Protein AF-A0A9P5VUT7-F1 (afdb_monomer)

Foldseek 3Di:
DCCLDPVNVCVCLDPPRCPLVVLLVVCLVCQPVDDPVSLLVNLVSLLSLLSDPSSLLSCCAPSNVVSLLSSLLSQCPDPDPSSVQSSLSNLLSNLQVQLVLLVVVVVDPDQPPPHRSCVPVDPVSLLSSLVSLLVSLLPDLALSSNLSSLSSLCSSQRNDPLLSSLQSSVVVVSLVSLVVCVVVVSHPDPVSNVSSVVSSVSSVVSVVVNVVVVD

Secondary structure (DSSP, 8-state):
-GGGSHHHHHHHHSTT--HHHHHHHHHHHHGGGS-HHHHHHHHHHHHHHHTSHHHHHHHTSTTTHHHHHHHHHHHHT-SSHHHHHHHHHHHHHHHHHHHHHHHHHHH-SS--SS--TTTT--HHHHHHHHHHHHHHHHH---HHHHHHHHHHHHHHHTT-SS-HHHHHHHHTTHHHHHHHHHHTTS---HHHHHHHHHHHHHHHHHHHHHHHHT-

pLDDT: mean 88.07, std 13.14, range [38.5, 98.62]

Nearest PDB structures (foldseek):
  7uzf-assembly1_P  TM=7.835E-01  e=2.329E-01  Rattus norvegicus
  7owg-assembly1_Y-2  TM=4.344E-01  e=2.134E-01  Homo sapiens
  9brd-assembly1_T  TM=3.679E-01  e=3.776E-01  Rattus norvegicus
  7sqc-assembly1_J0  TM=4.155E-01  e=5.858E-01  Chlamydomonas reinhardtii
  4yjl-assembly2_B  TM=3.744E-01  e=4.703E-01  Homo sapiens

Mean predicted aligned error: 5.88 Å

Sequence (215 aa):
MLILHNRVAEVYAKDGNKTLVNIFDAVVEKGNDGSKPTALMALRIACNAFSSPLLGTYLLSSVARDSTKQLLVNTLLSPVDQQRQTAASLAFDIGAKIAEERSKDKDTATPSLAGNPLHDLEEDWNMECLSAIAAAIDKEDSEEILYRLIASVANFIYKEESYAGAVLVNILGLPDTLNTKIQNKVIKGAKVVGLCRDVQEMIRTAVVEQARSQA

Structure (mmCIF, N/CA/C/O backbone):
data_AF-A0A9P5VUT7-F1
#
_entry.id   AF-A0A9P5VUT7-F1
#
loop_
_atom_site.group_PDB
_atom_site.id
_atom_site.type_symbol
_atom_site.label_atom_id
_atom_site.label_alt_id
_atom_site.label_comp_id
_atom_site.label_asym_id
_atom_site.label_entity_id
_atom_site.label_seq_id
_atom_site.pdbx_PDB_ins_code
_atom_site.Cartn_x
_atom_site.Cartn_y
_atom_site.Cartn_z
_atom_site.occupancy
_atom_site.B_iso_or_equiv
_atom_site.auth_seq_id
_atom_site.auth_comp_id
_atom_site.auth_asym_id
_atom_site.auth_atom_id
_atom_site.pdbx_PDB_model_num
ATOM 1 N N . MET A 1 1 ? 5.010 -18.945 -11.002 1.00 59.19 1 MET A N 1
ATOM 2 C CA . MET A 1 1 ? 5.197 -17.799 -11.923 1.00 59.19 1 MET A CA 1
ATOM 3 C C . MET A 1 1 ? 6.694 -17.660 -12.194 1.00 59.19 1 MET A C 1
ATOM 5 O O . MET A 1 1 ? 7.450 -17.744 -11.237 1.00 59.19 1 MET A O 1
ATOM 9 N N . LEU A 1 2 ? 7.137 -17.517 -13.451 1.00 69.94 2 LEU A N 1
ATOM 10 C CA . LEU A 1 2 ? 8.569 -17.575 -13.818 1.00 69.94 2 LEU A CA 1
ATOM 11 C C . LEU A 1 2 ? 9.421 -16.437 -13.224 1.00 69.94 2 LEU A C 1
ATOM 13 O O . LEU A 1 2 ? 10.618 -16.621 -13.038 1.00 69.94 2 LEU A O 1
ATOM 17 N N . ILE A 1 3 ? 8.805 -15.299 -12.883 1.00 67.31 3 ILE A N 1
ATOM 18 C CA . ILE A 1 3 ? 9.498 -14.123 -12.331 1.00 67.31 3 ILE A CA 1
ATOM 19 C C . ILE A 1 3 ? 10.105 -14.355 -10.937 1.00 67.31 3 ILE A C 1
ATOM 21 O O . ILE A 1 3 ? 10.992 -13.622 -10.522 1.00 67.31 3 ILE A O 1
ATOM 25 N N . LEU A 1 4 ? 9.676 -15.413 -10.245 1.00 74.56 4 LEU A N 1
ATOM 26 C CA . LEU A 1 4 ? 10.210 -15.804 -8.937 1.00 74.56 4 LEU A CA 1
ATOM 27 C C . LEU A 1 4 ? 11.587 -16.481 -9.035 1.00 74.56 4 LEU A C 1
ATOM 29 O O . LEU A 1 4 ? 12.246 -16.694 -8.024 1.00 74.56 4 LEU A O 1
ATOM 33 N N . HIS A 1 5 ? 12.026 -16.860 -10.239 1.00 81.12 5 HIS A N 1
ATOM 34 C CA . HIS A 1 5 ? 13.324 -17.491 -10.437 1.00 81.12 5 HIS A CA 1
ATOM 35 C C . HIS A 1 5 ? 14.416 -16.422 -10.596 1.00 81.12 5 HIS A C 1
ATOM 37 O O . HIS A 1 5 ? 14.328 -15.595 -11.500 1.00 81.12 5 HIS A O 1
ATOM 43 N N . ASN A 1 6 ? 15.489 -16.484 -9.799 1.00 74.75 6 ASN A N 1
ATOM 44 C CA . ASN A 1 6 ? 16.548 -15.455 -9.761 1.00 74.75 6 ASN A CA 1
ATOM 45 C C . ASN A 1 6 ? 17.101 -15.073 -11.147 1.00 74.75 6 ASN A C 1
ATOM 47 O O . ASN A 1 6 ? 17.177 -13.897 -11.479 1.00 74.75 6 ASN A O 1
ATOM 51 N N . ARG A 1 7 ? 17.375 -16.061 -12.010 1.00 75.62 7 ARG A N 1
ATOM 52 C CA . ARG A 1 7 ? 17.832 -15.810 -13.395 1.00 75.62 7 ARG A CA 1
ATOM 53 C C . ARG A 1 7 ? 16.857 -14.977 -14.234 1.00 75.62 7 ARG A C 1
ATOM 55 O O . ARG A 1 7 ? 17.273 -14.250 -15.123 1.00 75.62 7 ARG A O 1
ATOM 62 N N . VAL A 1 8 ? 15.556 -15.127 -13.998 1.00 78.06 8 VAL A N 1
ATOM 63 C CA . VAL A 1 8 ? 14.518 -14.370 -14.706 1.00 78.06 8 VAL A CA 1
ATOM 64 C C . VAL A 1 8 ? 14.424 -12.963 -14.120 1.00 78.06 8 VAL A C 1
ATOM 66 O O . VAL A 1 8 ? 14.324 -11.999 -14.873 1.00 78.06 8 VAL A O 1
ATOM 69 N N . ALA A 1 9 ? 14.528 -12.838 -12.796 1.00 77.19 9 ALA A N 1
ATOM 70 C CA . ALA A 1 9 ? 14.585 -11.553 -12.111 1.00 77.19 9 ALA A CA 1
ATOM 71 C C . ALA A 1 9 ? 15.754 -10.680 -12.597 1.00 77.19 9 ALA A C 1
ATOM 73 O O . ALA A 1 9 ? 15.545 -9.513 -12.914 1.00 77.19 9 ALA A O 1
ATOM 74 N N . GLU A 1 10 ? 16.945 -11.257 -12.765 1.00 79.31 10 GLU A N 1
ATOM 75 C CA . GLU A 1 10 ? 18.116 -10.564 -13.322 1.00 79.31 10 GLU A CA 1
ATOM 76 C C . GLU A 1 10 ? 17.866 -10.011 -14.730 1.00 79.31 10 GLU A C 1
ATOM 78 O O . GLU A 1 10 ? 18.279 -8.897 -15.037 1.00 79.31 10 GLU A O 1
ATOM 83 N N . VAL A 1 11 ? 17.156 -10.751 -15.590 1.00 81.25 11 VAL A N 1
ATOM 84 C CA . VAL A 1 11 ? 16.835 -10.288 -16.950 1.00 81.25 11 VAL A CA 1
ATOM 85 C C . VAL A 1 11 ? 15.925 -9.063 -16.915 1.00 81.25 11 VAL A C 1
ATOM 87 O O . VAL A 1 11 ? 16.139 -8.134 -17.693 1.00 81.25 11 VAL A O 1
ATOM 90 N N . TYR A 1 12 ? 14.922 -9.049 -16.033 1.00 80.25 12 TYR A N 1
ATOM 91 C CA . TYR A 1 12 ? 13.973 -7.937 -15.920 1.00 80.25 12 TYR A CA 1
ATOM 92 C C . TYR A 1 12 ? 14.544 -6.723 -15.184 1.00 80.25 12 TYR A C 1
ATOM 94 O O . TYR A 1 12 ? 14.172 -5.606 -15.523 1.00 80.25 12 TYR A O 1
ATOM 102 N N . ALA A 1 13 ? 15.457 -6.933 -14.235 1.00 78.69 13 ALA A N 1
ATOM 103 C CA . ALA A 1 13 ? 16.139 -5.864 -13.509 1.00 78.69 13 ALA A CA 1
ATOM 104 C C . ALA A 1 13 ? 17.364 -5.300 -14.251 1.00 78.69 13 ALA A C 1
ATOM 106 O O . ALA A 1 13 ? 17.973 -4.343 -13.782 1.00 78.69 13 ALA A O 1
ATOM 107 N N . LYS A 1 14 ? 17.763 -5.900 -15.380 1.00 82.12 14 LYS A N 1
ATOM 108 C CA . LYS A 1 14 ? 18.927 -5.460 -16.153 1.00 82.12 14 LYS A CA 1
ATOM 109 C C . LYS A 1 14 ? 18.728 -4.042 -16.692 1.00 82.12 14 LYS A C 1
ATOM 111 O O . LYS A 1 14 ? 17.688 -3.747 -17.283 1.00 82.12 14 LYS A O 1
ATOM 116 N N . ASP A 1 15 ? 19.767 -3.216 -16.575 1.00 63.91 15 ASP A N 1
ATOM 117 C CA . ASP A 1 15 ? 19.785 -1.844 -17.087 1.00 63.91 15 ASP A CA 1
ATOM 118 C C . ASP A 1 15 ? 19.268 -1.749 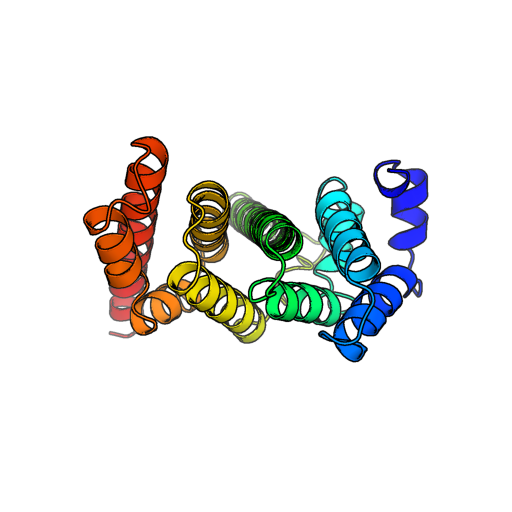-18.529 1.00 63.91 15 ASP A C 1
ATOM 120 O O . ASP A 1 15 ? 19.688 -2.487 -19.427 1.00 63.91 15 ASP A O 1
ATOM 124 N N . GLY A 1 16 ? 18.323 -0.830 -18.741 1.00 67.56 16 GLY A N 1
ATOM 125 C CA . GLY A 1 16 ? 17.670 -0.598 -20.030 1.00 67.56 16 GLY A CA 1
ATOM 126 C C . GLY A 1 16 ? 16.489 -1.524 -20.342 1.00 67.56 16 GLY A C 1
ATOM 127 O O . GLY A 1 16 ? 15.759 -1.258 -21.299 1.00 67.56 16 GLY A O 1
ATOM 128 N N . ASN A 1 17 ? 16.234 -2.568 -19.545 1.00 79.00 17 ASN A N 1
ATOM 129 C CA . ASN A 1 17 ? 15.021 -3.364 -19.693 1.00 79.00 17 ASN A CA 1
ATOM 130 C C . ASN A 1 17 ? 13.816 -2.600 -19.122 1.00 79.00 17 ASN A C 1
ATOM 132 O O . ASN A 1 17 ? 13.693 -2.412 -17.916 1.00 79.00 17 ASN A O 1
ATOM 136 N N . LYS A 1 18 ? 12.915 -2.168 -20.009 1.00 86.31 18 LYS A N 1
ATOM 137 C CA . LYS A 1 18 ? 11.667 -1.465 -19.664 1.00 86.31 18 LYS A CA 1
ATOM 138 C C . LYS A 1 18 ? 10.431 -2.354 -19.786 1.00 86.31 18 LYS A C 1
ATOM 140 O O . LYS A 1 18 ? 9.319 -1.854 -19.852 1.00 86.31 18 LYS A O 1
ATOM 145 N N . THR A 1 19 ? 10.590 -3.676 -19.844 1.00 88.81 19 THR A N 1
ATOM 146 C CA . THR A 1 19 ? 9.456 -4.580 -20.101 1.00 88.81 19 THR A CA 1
ATOM 147 C C . THR A 1 19 ? 8.386 -4.472 -19.016 1.00 88.81 19 THR A C 1
ATOM 149 O O . THR A 1 19 ? 7.210 -4.379 -19.345 1.00 88.81 19 THR A O 1
ATOM 152 N N . LEU A 1 20 ? 8.778 -4.447 -17.736 1.00 88.88 20 LEU A N 1
ATOM 153 C CA . LEU A 1 20 ? 7.825 -4.303 -16.629 1.00 88.88 20 LEU A CA 1
ATOM 154 C C . LEU A 1 20 ? 7.145 -2.930 -16.647 1.00 88.88 20 LEU A C 1
ATOM 156 O O . LEU A 1 20 ? 5.923 -2.867 -16.569 1.00 88.88 20 LEU A O 1
ATOM 160 N N . VAL A 1 21 ? 7.928 -1.868 -16.852 1.00 91.00 21 VAL A N 1
ATOM 161 C CA . VAL A 1 21 ? 7.448 -0.486 -17.018 1.00 91.00 21 VAL A CA 1
ATOM 162 C C . VAL A 1 21 ? 6.398 -0.406 -18.127 1.00 91.00 21 VAL A C 1
ATOM 164 O O . VAL A 1 21 ? 5.255 -0.055 -17.865 1.00 91.00 21 VAL A O 1
ATOM 167 N N . ASN A 1 22 ? 6.724 -0.886 -19.329 1.00 92.06 22 ASN A N 1
ATOM 168 C CA . ASN A 1 22 ? 5.818 -0.874 -20.477 1.00 92.06 22 ASN A CA 1
ATOM 169 C C . ASN A 1 22 ? 4.533 -1.683 -20.228 1.00 92.06 22 ASN A C 1
ATOM 171 O O . ASN A 1 22 ? 3.472 -1.325 -20.734 1.00 92.06 22 ASN A O 1
ATOM 175 N N . ILE A 1 23 ? 4.608 -2.793 -19.482 1.00 90.69 23 ILE A N 1
ATOM 176 C CA . ILE A 1 23 ? 3.421 -3.582 -19.120 1.00 90.69 23 ILE A CA 1
ATOM 177 C C . ILE A 1 23 ? 2.523 -2.787 -18.168 1.00 90.69 23 ILE A C 1
ATOM 179 O O . ILE A 1 23 ? 1.303 -2.811 -18.330 1.00 90.69 23 ILE A O 1
ATOM 183 N N . PHE A 1 24 ? 3.107 -2.116 -17.176 1.00 92.94 24 PHE A N 1
ATOM 184 C CA . PHE A 1 24 ? 2.361 -1.327 -16.199 1.00 92.94 24 PHE A CA 1
ATOM 185 C C . PHE A 1 24 ? 1.735 -0.101 -16.861 1.00 92.94 24 PHE A C 1
ATOM 187 O O . PHE A 1 24 ? 0.529 0.102 -16.723 1.00 92.94 24 PHE A O 1
ATOM 194 N N . ASP A 1 25 ? 2.502 0.624 -17.673 1.00 92.19 25 ASP A N 1
ATOM 195 C CA . ASP A 1 25 ? 2.027 1.785 -18.428 1.00 92.19 25 ASP A CA 1
ATOM 196 C C . ASP A 1 25 ? 0.894 1.399 -19.382 1.00 92.19 25 ASP A C 1
ATOM 198 O O . ASP A 1 25 ? -0.150 2.040 -19.389 1.00 92.19 25 ASP A O 1
ATOM 202 N N . ALA A 1 26 ? 1.010 0.277 -20.100 1.00 89.44 26 ALA A N 1
ATOM 203 C CA . ALA A 1 26 ? -0.053 -0.190 -20.991 1.00 89.44 26 ALA A CA 1
ATOM 204 C C . ALA A 1 26 ? -1.360 -0.550 -20.257 1.00 89.44 26 ALA A C 1
ATOM 206 O O . ALA A 1 26 ? -2.436 -0.517 -20.859 1.00 89.44 26 ALA A O 1
ATOM 207 N N . VAL A 1 27 ? -1.290 -0.940 -18.979 1.00 88.75 27 VAL A N 1
ATOM 208 C CA . VAL A 1 27 ? -2.483 -1.144 -18.140 1.00 88.75 27 VAL A CA 1
ATOM 209 C C . VAL A 1 27 ? -3.060 0.196 -17.702 1.00 88.75 27 VAL A C 1
ATOM 211 O O . VAL A 1 27 ? -4.274 0.374 -17.772 1.00 88.75 27 VAL A O 1
ATOM 214 N N . VAL A 1 28 ? -2.204 1.130 -17.292 1.00 88.00 28 VAL A N 1
ATOM 215 C CA . VAL A 1 28 ? -2.588 2.482 -16.870 1.00 88.00 28 VAL A CA 1
ATOM 216 C C . VAL A 1 28 ? -3.258 3.248 -18.014 1.00 88.00 28 VAL A C 1
ATOM 218 O O . VAL A 1 28 ? -4.362 3.752 -17.837 1.00 88.00 28 VAL A O 1
ATOM 221 N N . GLU A 1 29 ? -2.656 3.261 -19.204 1.00 87.88 29 GLU A N 1
ATOM 222 C CA . GLU A 1 29 ? -3.169 3.948 -20.399 1.00 87.88 29 GLU A CA 1
ATOM 223 C C . GLU A 1 29 ? -4.533 3.421 -20.846 1.00 87.88 29 GLU A C 1
ATOM 225 O O . GLU A 1 29 ? -5.383 4.181 -21.307 1.00 87.88 29 GLU A O 1
ATOM 230 N N . LYS A 1 30 ? -4.759 2.111 -20.712 1.00 83.06 30 LYS A N 1
ATOM 231 C CA . LYS A 1 30 ? -6.041 1.493 -21.070 1.00 83.06 30 LYS A CA 1
ATOM 232 C C . LYS A 1 30 ? -7.110 1.677 -19.996 1.00 83.06 30 LYS A C 1
ATOM 234 O O . LYS A 1 30 ? -8.283 1.450 -20.288 1.00 83.06 30 LYS A O 1
ATOM 239 N N . GLY A 1 31 ? -6.729 2.048 -18.773 1.00 72.75 31 GLY A N 1
ATOM 240 C CA . GLY A 1 31 ? -7.638 2.277 -17.654 1.00 72.75 31 GLY A CA 1
ATOM 241 C C . GLY A 1 31 ? -8.696 1.176 -17.501 1.00 72.75 31 GLY A C 1
ATOM 242 O O . GLY A 1 31 ? -8.396 -0.021 -17.534 1.00 72.75 31 GLY A O 1
ATOM 243 N N . ASN A 1 32 ? -9.957 1.594 -17.375 1.00 63.53 32 ASN A N 1
ATOM 244 C CA . ASN A 1 32 ? -11.110 0.693 -17.257 1.00 63.53 32 ASN A CA 1
ATOM 245 C C . ASN A 1 32 ? -11.558 0.060 -18.587 1.00 63.53 32 ASN A C 1
ATOM 247 O O . ASN A 1 32 ? -12.328 -0.902 -18.558 1.00 63.53 32 ASN A O 1
ATOM 251 N N . ASP A 1 33 ? -11.071 0.561 -19.726 1.00 63.56 33 ASP A N 1
ATOM 252 C CA . ASP A 1 33 ? -11.360 0.020 -21.063 1.00 63.56 33 ASP A CA 1
ATOM 253 C C . ASP A 1 33 ? -10.435 -1.161 -21.415 1.00 63.56 33 ASP A C 1
ATOM 255 O O . ASP A 1 33 ? -10.668 -1.912 -22.367 1.00 63.56 33 ASP A O 1
ATOM 259 N N . GLY A 1 34 ? -9.374 -1.358 -20.627 1.00 64.75 34 GLY A N 1
ATOM 260 C CA . GLY A 1 34 ? -8.470 -2.494 -20.722 1.00 64.75 34 GLY A CA 1
ATOM 261 C C . GLY A 1 34 ? -9.114 -3.824 -20.323 1.00 64.75 34 GLY A C 1
ATOM 262 O O . GLY A 1 34 ? -10.103 -3.902 -19.593 1.00 64.75 34 GLY A O 1
ATOM 263 N N . SER A 1 35 ? -8.514 -4.932 -20.769 1.00 73.06 35 SER A N 1
ATOM 264 C CA . SER A 1 35 ? -8.991 -6.255 -20.363 1.00 73.06 35 SER A CA 1
ATOM 265 C C . SER A 1 35 ? -8.755 -6.460 -18.857 1.00 73.06 35 SER A C 1
ATOM 267 O O . SER A 1 35 ? -7.615 -6.416 -18.383 1.00 73.06 35 SER A O 1
ATOM 269 N N . LYS A 1 36 ? -9.831 -6.717 -18.095 1.00 81.75 36 LYS A N 1
ATOM 270 C CA . LYS A 1 36 ? -9.769 -7.014 -16.647 1.00 81.75 36 LYS A CA 1
ATOM 271 C C . LYS A 1 36 ? -8.700 -8.067 -16.290 1.00 81.75 36 LYS A C 1
ATOM 273 O O . LYS A 1 36 ? -8.011 -7.870 -15.283 1.00 81.75 36 LYS A O 1
ATOM 278 N N . PRO A 1 37 ? -8.507 -9.145 -17.086 1.00 86.81 37 PRO A N 1
ATOM 279 C CA . PRO A 1 37 ? -7.434 -10.113 -16.856 1.00 86.81 37 PRO A CA 1
ATOM 280 C C . PRO A 1 37 ? -6.019 -9.538 -16.998 1.00 86.81 37 PRO A C 1
ATOM 282 O O . PRO A 1 37 ? -5.133 -9.948 -16.253 1.00 86.81 37 PRO A O 1
ATOM 285 N N . THR A 1 38 ? -5.790 -8.595 -17.919 1.00 86.88 38 THR A N 1
ATOM 286 C CA . THR A 1 38 ? -4.466 -7.981 -18.127 1.00 86.88 38 THR A CA 1
ATOM 287 C C . THR A 1 38 ? -4.040 -7.175 -16.907 1.00 86.88 38 THR A C 1
ATOM 289 O O . THR A 1 38 ? -2.939 -7.389 -16.404 1.00 86.88 38 THR A O 1
ATOM 292 N N . ALA A 1 39 ? -4.922 -6.317 -16.386 1.00 88.25 39 ALA A N 1
ATOM 293 C CA . ALA A 1 39 ? -4.638 -5.525 -15.190 1.00 88.25 39 ALA A CA 1
ATOM 294 C C . ALA A 1 39 ? -4.365 -6.420 -13.970 1.00 88.25 39 ALA A C 1
ATOM 296 O O . ALA A 1 39 ? -3.392 -6.222 -13.247 1.00 88.25 39 ALA A O 1
ATOM 297 N N . LEU A 1 40 ? -5.165 -7.476 -13.791 1.00 91.44 40 LEU A N 1
ATOM 298 C CA . LEU A 1 40 ? -4.955 -8.441 -12.712 1.00 91.44 40 LEU A CA 1
ATOM 299 C C . LEU A 1 40 ? -3.626 -9.202 -12.855 1.00 91.44 40 LEU A C 1
ATOM 301 O O . LEU A 1 40 ? -2.956 -9.469 -11.858 1.00 91.44 40 LEU A O 1
ATOM 305 N N . MET A 1 41 ? -3.226 -9.558 -14.079 1.00 91.94 41 MET A N 1
ATOM 306 C CA . MET A 1 41 ? -1.936 -10.204 -14.326 1.00 91.94 41 MET A CA 1
ATOM 307 C C . MET A 1 41 ? -0.772 -9.253 -14.029 1.00 91.94 41 MET A C 1
ATOM 309 O O . MET A 1 41 ? 0.179 -9.672 -13.376 1.00 91.94 41 MET A O 1
ATOM 313 N N . ALA A 1 42 ? -0.858 -7.989 -14.453 1.00 92.88 42 ALA A N 1
ATOM 314 C CA . ALA A 1 42 ? 0.158 -6.976 -14.166 1.00 92.88 42 ALA A CA 1
ATOM 315 C C . ALA A 1 42 ? 0.331 -6.764 -12.656 1.00 92.88 42 ALA A C 1
ATOM 317 O O . ALA A 1 42 ? 1.455 -6.821 -12.164 1.00 92.88 42 ALA A O 1
ATOM 318 N N . LEU A 1 43 ? -0.772 -6.657 -11.906 1.00 93.69 43 LEU A N 1
ATOM 319 C CA . LEU A 1 43 ? -0.739 -6.577 -10.443 1.00 93.69 43 LEU A CA 1
ATOM 320 C C . LEU A 1 43 ? -0.066 -7.796 -9.809 1.00 93.69 43 LEU A C 1
ATOM 322 O O . LEU A 1 43 ? 0.801 -7.657 -8.954 1.00 93.69 43 LEU A O 1
ATOM 326 N N . ARG A 1 44 ? -0.410 -9.008 -10.261 1.00 93.88 44 ARG A N 1
ATOM 327 C CA . ARG A 1 44 ? 0.229 -10.234 -9.761 1.00 93.88 44 ARG A CA 1
ATOM 328 C C . ARG A 1 44 ? 1.716 -10.288 -10.095 1.00 93.88 44 ARG A C 1
ATOM 330 O O . ARG A 1 44 ? 2.481 -10.830 -9.306 1.00 93.88 44 ARG A O 1
ATOM 337 N N . ILE A 1 45 ? 2.131 -9.787 -11.257 1.00 92.88 45 ILE A N 1
ATOM 338 C CA . ILE A 1 45 ? 3.550 -9.686 -11.619 1.00 92.88 45 ILE A CA 1
ATOM 339 C C . ILE A 1 45 ? 4.251 -8.713 -10.666 1.00 92.88 45 ILE A C 1
ATOM 341 O O . ILE A 1 45 ? 5.306 -9.064 -10.145 1.00 92.88 45 ILE A O 1
ATOM 345 N N . ALA A 1 46 ? 3.642 -7.557 -10.387 1.00 94.00 46 ALA A N 1
ATOM 346 C CA . ALA A 1 46 ? 4.172 -6.563 -9.459 1.00 94.00 46 ALA A CA 1
ATOM 347 C C . ALA A 1 46 ? 4.325 -7.124 -8.033 1.00 94.00 46 ALA A C 1
ATOM 349 O O . ALA A 1 46 ? 5.428 -7.094 -7.504 1.00 94.00 46 ALA A O 1
ATOM 350 N N . CYS A 1 47 ? 3.294 -7.743 -7.443 1.00 94.31 47 CYS A N 1
ATOM 351 C CA . CYS A 1 47 ? 3.415 -8.376 -6.116 1.00 94.31 47 CYS A CA 1
ATOM 352 C C . CYS A 1 47 ? 4.521 -9.442 -6.083 1.00 94.31 47 CYS A C 1
ATOM 354 O O . CYS A 1 47 ? 5.370 -9.471 -5.198 1.00 94.31 47 CYS A O 1
ATOM 356 N N . ASN A 1 48 ? 4.563 -10.316 -7.095 1.00 93.44 48 ASN A N 1
ATOM 357 C CA . ASN A 1 48 ? 5.570 -11.376 -7.146 1.00 93.44 48 ASN A CA 1
ATOM 358 C C . ASN A 1 48 ? 6.996 -10.841 -7.356 1.00 93.44 48 ASN A C 1
ATOM 360 O O . ASN A 1 48 ? 7.952 -11.501 -6.955 1.00 93.44 48 ASN A O 1
ATOM 364 N N . ALA A 1 49 ? 7.162 -9.660 -7.954 1.00 91.31 49 ALA A N 1
ATOM 365 C CA . ALA A 1 49 ? 8.460 -9.008 -8.074 1.00 91.31 49 ALA A CA 1
ATOM 366 C C . ALA A 1 49 ? 9.029 -8.613 -6.700 1.00 91.31 49 ALA A C 1
ATOM 368 O O . ALA A 1 49 ? 10.227 -8.778 -6.484 1.00 91.31 49 ALA A O 1
ATOM 369 N N . PHE A 1 50 ? 8.189 -8.221 -5.736 1.00 91.00 50 PHE A N 1
ATOM 370 C CA . PHE A 1 50 ? 8.622 -7.937 -4.359 1.00 91.00 50 PHE A CA 1
ATOM 371 C C . PHE A 1 50 ? 9.088 -9.177 -3.583 1.00 91.00 50 PHE A C 1
ATOM 373 O O . PHE A 1 50 ? 9.775 -9.047 -2.575 1.00 91.00 50 PHE A O 1
ATOM 380 N N . SER A 1 51 ? 8.811 -10.390 -4.077 1.00 88.25 51 SER A N 1
ATOM 381 C CA . SER A 1 51 ? 9.407 -11.619 -3.525 1.00 88.25 51 SER A CA 1
ATOM 382 C C . SER A 1 51 ? 10.895 -11.778 -3.878 1.00 88.25 51 SER A C 1
ATOM 384 O O . SER A 1 51 ? 11.574 -12.628 -3.304 1.00 88.25 51 SER A O 1
ATOM 386 N N . SER A 1 52 ? 11.415 -10.988 -4.823 1.00 86.94 52 SER A N 1
ATOM 387 C CA . SER A 1 52 ? 12.837 -10.922 -5.161 1.00 86.94 52 SER A CA 1
ATOM 388 C C . SER A 1 52 ? 13.412 -9.588 -4.676 1.00 86.94 52 SER A C 1
ATOM 390 O O . SER A 1 52 ? 12.947 -8.543 -5.132 1.00 86.94 52 SER A O 1
ATOM 392 N N . PRO A 1 53 ? 14.459 -9.579 -3.826 1.00 84.19 53 PRO A N 1
ATOM 393 C CA . PRO A 1 53 ? 15.076 -8.333 -3.370 1.00 84.19 53 PRO A CA 1
ATOM 394 C C . PRO 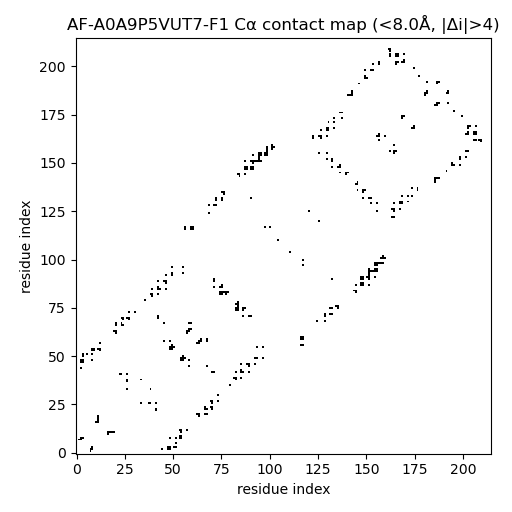A 1 53 ? 15.511 -7.423 -4.525 1.00 84.19 53 PRO A C 1
ATOM 396 O O . PRO A 1 53 ? 15.311 -6.216 -4.466 1.00 84.19 53 PRO A O 1
ATOM 399 N N . LEU A 1 54 ? 16.042 -8.012 -5.604 1.00 85.75 54 LEU A N 1
ATOM 400 C CA . LEU A 1 54 ? 16.496 -7.285 -6.788 1.00 85.75 54 LEU A CA 1
ATOM 401 C C . LEU A 1 54 ? 15.337 -6.585 -7.511 1.00 85.75 54 LEU A C 1
ATOM 403 O O . LEU A 1 54 ? 15.428 -5.400 -7.824 1.00 85.75 54 LEU A O 1
ATOM 407 N N . LEU A 1 55 ? 14.246 -7.309 -7.778 1.00 86.38 55 LEU A N 1
ATOM 408 C CA . LEU A 1 55 ? 13.112 -6.741 -8.505 1.00 86.38 55 LEU A CA 1
ATOM 409 C C . LEU A 1 55 ? 12.281 -5.789 -7.649 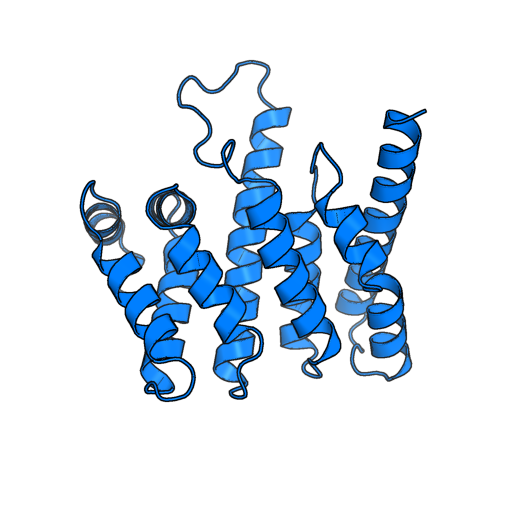1.00 86.38 55 LEU A C 1
ATOM 411 O O . LEU A 1 55 ? 11.818 -4.785 -8.176 1.00 86.38 55 LEU A O 1
ATOM 415 N N . GLY A 1 56 ? 12.116 -6.067 -6.354 1.00 87.75 56 GLY A N 1
ATOM 416 C CA . GLY A 1 56 ? 11.464 -5.141 -5.430 1.00 87.75 56 GLY A CA 1
ATOM 417 C C . GLY A 1 56 ? 12.181 -3.791 -5.398 1.00 87.75 56 GLY A C 1
ATOM 418 O O . GLY A 1 56 ? 11.543 -2.751 -5.536 1.00 87.75 56 GLY A O 1
ATOM 419 N N . THR A 1 57 ? 13.516 -3.800 -5.322 1.00 88.50 57 THR A N 1
ATOM 420 C CA . THR A 1 57 ? 14.320 -2.574 -5.420 1.00 88.50 57 THR A CA 1
ATOM 421 C C . THR A 1 57 ? 14.211 -1.919 -6.798 1.00 88.50 57 THR A C 1
ATOM 423 O O . THR A 1 57 ? 14.052 -0.705 -6.878 1.00 88.50 57 THR A O 1
ATOM 426 N N . TYR A 1 58 ? 14.237 -2.691 -7.890 1.00 88.88 58 TYR A N 1
ATOM 427 C CA . TYR A 1 58 ? 14.052 -2.147 -9.240 1.00 88.88 58 TYR A CA 1
ATOM 428 C C . TYR A 1 58 ? 12.694 -1.450 -9.405 1.00 88.88 58 TYR A C 1
ATOM 430 O O . TYR A 1 58 ? 12.648 -0.344 -9.938 1.00 88.88 58 TYR A O 1
ATOM 438 N N . LEU A 1 59 ? 11.599 -2.046 -8.920 1.00 90.69 59 LEU A N 1
ATOM 439 C CA . LEU A 1 59 ? 10.255 -1.467 -9.033 1.00 90.69 59 LEU A CA 1
ATOM 440 C C . LEU A 1 59 ? 10.101 -0.138 -8.290 1.00 90.69 59 LEU A C 1
ATOM 442 O O . LEU A 1 59 ? 9.258 0.669 -8.670 1.00 90.69 59 LEU A O 1
ATOM 446 N N . LEU A 1 60 ? 10.919 0.094 -7.267 1.00 90.44 60 LEU A N 1
ATOM 447 C CA . LEU A 1 60 ? 10.948 1.342 -6.512 1.00 90.44 60 LEU A CA 1
ATOM 448 C C . LEU A 1 60 ? 12.079 2.292 -6.943 1.00 90.44 60 LEU A C 1
ATOM 450 O O . LEU A 1 60 ? 12.198 3.388 -6.404 1.00 90.44 60 LEU A O 1
ATOM 454 N N . SER A 1 61 ? 12.885 1.908 -7.935 1.00 87.56 61 SER A N 1
ATOM 455 C CA . SER A 1 61 ? 13.900 2.784 -8.521 1.00 87.56 61 SER A CA 1
ATOM 456 C C . SER A 1 61 ? 13.266 3.914 -9.336 1.00 87.56 61 SER A C 1
ATOM 458 O O . SER A 1 61 ? 12.139 3.792 -9.825 1.00 87.56 61 SER A O 1
ATOM 460 N N . SER A 1 62 ? 14.021 4.987 -9.579 1.00 84.62 62 SER A N 1
ATOM 461 C CA . SER A 1 62 ? 13.599 6.118 -10.421 1.00 84.62 62 SER A CA 1
ATOM 462 C C . SER A 1 62 ? 13.120 5.719 -11.825 1.00 84.62 62 SER A C 1
ATOM 464 O O . SER A 1 62 ? 12.358 6.456 -12.442 1.00 84.62 62 SER A O 1
ATOM 466 N N . VAL A 1 63 ? 13.517 4.544 -12.326 1.00 86.25 63 VAL A N 1
ATOM 467 C CA . VAL A 1 63 ? 13.117 4.036 -13.647 1.00 86.25 63 VAL A CA 1
ATOM 468 C C . VAL A 1 63 ? 11.685 3.495 -13.665 1.00 86.25 63 VAL A C 1
ATOM 470 O O . VAL A 1 63 ? 11.020 3.603 -14.692 1.00 86.25 63 VAL A O 1
ATOM 473 N N . ALA A 1 64 ? 11.219 2.882 -12.572 1.00 89.69 64 ALA A N 1
ATOM 474 C CA . ALA A 1 64 ? 9.969 2.112 -12.553 1.00 89.69 64 ALA A CA 1
ATOM 475 C C . ALA A 1 64 ? 8.968 2.541 -11.469 1.00 89.69 64 ALA A C 1
ATOM 477 O O . ALA A 1 64 ? 7.811 2.107 -11.508 1.00 89.69 64 ALA A O 1
ATOM 478 N N . ARG A 1 65 ? 9.378 3.393 -10.520 1.00 90.94 65 ARG A N 1
ATOM 479 C CA . ARG A 1 65 ? 8.543 3.802 -9.381 1.00 90.94 65 ARG A CA 1
ATOM 480 C C . ARG A 1 65 ? 7.258 4.506 -9.795 1.00 90.94 65 ARG A C 1
ATOM 482 O O . ARG A 1 65 ? 6.227 4.282 -9.168 1.00 90.94 65 ARG A O 1
ATOM 489 N N . ASP A 1 66 ? 7.290 5.315 -10.852 1.00 92.31 66 ASP A N 1
ATOM 490 C CA . ASP A 1 66 ? 6.109 6.065 -11.288 1.00 92.31 66 ASP A CA 1
ATOM 491 C C . ASP A 1 66 ? 5.083 5.149 -11.946 1.00 92.31 66 ASP A C 1
ATOM 493 O O . ASP A 1 66 ? 3.918 5.168 -11.560 1.00 92.31 66 ASP A O 1
ATOM 497 N N . SER A 1 67 ? 5.512 4.263 -12.845 1.00 93.62 67 SER A N 1
ATOM 498 C CA . SER A 1 67 ? 4.638 3.245 -13.437 1.00 93.62 67 SER A CA 1
ATOM 499 C C . SER A 1 67 ? 4.061 2.302 -12.380 1.00 93.62 67 SER A C 1
ATOM 501 O O . SER A 1 67 ? 2.884 1.946 -12.432 1.00 93.62 67 SER A O 1
ATOM 503 N N . THR A 1 68 ? 4.863 1.933 -11.376 1.00 94.56 68 THR A N 1
ATOM 504 C CA . THR A 1 68 ? 4.413 1.110 -10.243 1.00 94.56 68 THR A CA 1
ATOM 505 C C . THR A 1 68 ? 3.372 1.847 -9.393 1.00 94.56 68 THR A C 1
ATOM 507 O O . THR A 1 68 ? 2.326 1.273 -9.083 1.00 94.56 68 THR A O 1
ATOM 510 N N . LYS A 1 69 ? 3.605 3.128 -9.070 1.00 95.19 69 LYS A N 1
ATOM 511 C CA . LYS A 1 69 ? 2.644 3.993 -8.366 1.00 95.19 69 LYS A CA 1
ATOM 512 C C . LYS A 1 69 ? 1.345 4.131 -9.149 1.00 95.19 69 LYS A C 1
ATOM 514 O O . LYS A 1 69 ? 0.278 3.907 -8.589 1.00 95.19 69 LYS A O 1
ATOM 519 N N . GLN A 1 70 ? 1.416 4.456 -10.437 1.00 94.75 70 GLN A N 1
ATOM 520 C CA . GLN A 1 70 ? 0.231 4.628 -11.280 1.00 94.75 70 GLN A CA 1
ATOM 521 C C . GLN A 1 70 ? -0.585 3.337 -11.377 1.00 94.75 70 GLN A C 1
ATOM 523 O O . GLN A 1 70 ? -1.811 3.368 -11.259 1.00 94.75 70 GLN A O 1
ATOM 528 N N . LEU A 1 71 ? 0.080 2.185 -11.520 1.00 95.12 71 LEU A N 1
ATOM 529 C CA . LEU A 1 71 ? -0.589 0.888 -11.470 1.00 95.12 71 LEU A CA 1
ATOM 530 C C . LEU A 1 71 ? -1.315 0.690 -10.132 1.00 95.12 71 LEU A C 1
ATOM 532 O O . LEU A 1 71 ? -2.478 0.286 -10.130 1.00 95.12 71 LEU A O 1
ATOM 536 N N . LEU A 1 72 ? -0.658 0.983 -9.007 1.00 96.38 72 LEU A N 1
ATOM 537 C CA . LEU A 1 72 ? -1.251 0.865 -7.676 1.00 96.38 72 LEU A CA 1
ATOM 538 C C . LEU A 1 72 ? -2.468 1.790 -7.510 1.00 96.38 72 LEU A C 1
ATOM 540 O O . LEU A 1 72 ? -3.566 1.316 -7.219 1.00 96.38 72 LEU A O 1
ATOM 544 N N . VAL A 1 73 ? -2.286 3.094 -7.720 1.00 95.00 73 VAL A N 1
ATOM 545 C CA . VAL A 1 73 ? -3.311 4.126 -7.492 1.00 95.00 73 VAL A CA 1
ATOM 546 C C . VAL A 1 73 ? -4.563 3.849 -8.326 1.00 95.00 73 VAL A C 1
ATOM 548 O O . VAL A 1 73 ? -5.674 3.874 -7.796 1.00 95.00 73 VAL A O 1
ATOM 551 N N . ASN A 1 74 ? -4.398 3.490 -9.601 1.00 92.50 74 ASN A N 1
ATOM 552 C CA . ASN A 1 74 ? -5.530 3.227 -10.492 1.00 92.50 74 ASN A CA 1
ATOM 553 C C . ASN A 1 74 ? -6.302 1.952 -10.132 1.00 92.50 74 ASN A C 1
ATOM 555 O O . ASN A 1 74 ? -7.499 1.850 -10.401 1.00 92.50 74 ASN A O 1
ATOM 559 N N . THR A 1 75 ? -5.642 0.964 -9.531 1.00 94.12 75 THR A N 1
ATOM 560 C CA . THR A 1 75 ? -6.258 -0.343 -9.258 1.00 94.12 75 THR A CA 1
ATOM 561 C C . THR A 1 75 ? -6.844 -0.464 -7.855 1.00 94.12 75 THR A C 1
ATOM 563 O O . THR A 1 75 ? -7.760 -1.266 -7.660 1.00 94.12 75 THR A O 1
ATOM 566 N N . LEU A 1 76 ? -6.402 0.366 -6.904 1.00 95.69 76 LEU A N 1
ATOM 567 C CA . LEU A 1 76 ? -6.956 0.439 -5.547 1.00 95.69 76 LEU A CA 1
ATOM 568 C C . LEU A 1 76 ? -8.455 0.778 -5.527 1.00 95.69 76 LEU A C 1
ATOM 570 O O . LEU A 1 76 ? -9.190 0.256 -4.693 1.00 95.69 76 LEU A O 1
ATOM 574 N N . LEU A 1 77 ? -8.921 1.600 -6.471 1.00 91.94 77 LEU A N 1
ATOM 575 C CA . LEU A 1 77 ? -10.328 2.001 -6.602 1.00 91.94 77 LEU A CA 1
ATOM 576 C C . LEU A 1 77 ? -11.071 1.258 -7.723 1.00 91.94 77 LEU A C 1
ATOM 578 O O . LEU A 1 77 ? -12.125 1.705 -8.180 1.00 91.94 77 LEU A O 1
ATOM 582 N N . SER A 1 78 ? -10.534 0.125 -8.180 1.00 91.62 78 SER A N 1
ATOM 583 C CA . SER A 1 78 ? -11.141 -0.651 -9.258 1.00 91.62 78 SER A CA 1
ATOM 584 C C . SER A 1 78 ? -12.548 -1.156 -8.893 1.00 91.62 78 SER A C 1
ATOM 586 O O . SER A 1 78 ? -12.766 -1.657 -7.784 1.00 91.62 78 SER A O 1
ATOM 588 N N . PRO A 1 79 ? -13.506 -1.163 -9.841 1.00 90.25 79 PRO A N 1
ATOM 589 C CA . PRO A 1 79 ? -14.803 -1.808 -9.635 1.00 90.25 79 PRO A CA 1
ATOM 590 C C . PRO A 1 79 ? -14.703 -3.343 -9.527 1.00 90.25 79 PRO A C 1
ATOM 592 O O . PRO A 1 79 ? -15.706 -4.009 -9.293 1.00 90.25 79 PRO A O 1
ATOM 595 N N . VAL A 1 80 ? -13.520 -3.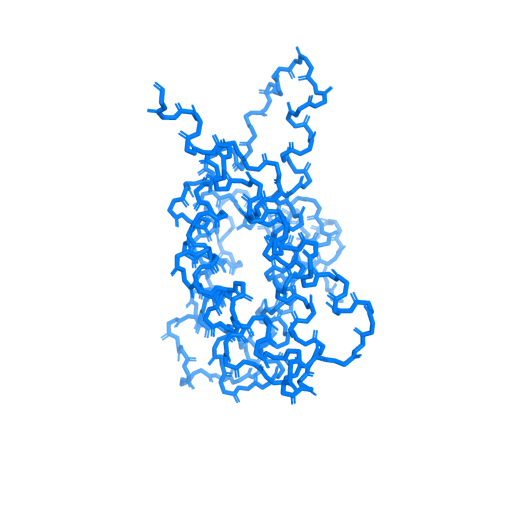932 -9.740 1.00 90.81 80 VAL A N 1
ATOM 596 C CA . VAL A 1 80 ? -13.287 -5.379 -9.696 1.00 90.81 80 VAL A CA 1
ATOM 597 C C . VAL A 1 80 ? -12.600 -5.765 -8.387 1.00 90.81 80 VAL A C 1
ATOM 599 O O . VAL A 1 80 ? -11.426 -5.458 -8.184 1.00 90.81 80 VAL A O 1
ATOM 602 N N . ASP A 1 81 ? -13.289 -6.534 -7.544 1.00 92.12 81 ASP A N 1
ATOM 603 C CA . ASP A 1 81 ? -12.806 -6.937 -6.211 1.00 92.12 81 ASP A CA 1
ATOM 604 C C . ASP A 1 81 ? -11.433 -7.615 -6.242 1.00 92.12 81 ASP A C 1
ATOM 606 O O . ASP A 1 81 ? -10.554 -7.295 -5.448 1.00 92.12 81 ASP A O 1
ATOM 610 N N . GLN A 1 82 ? -11.204 -8.508 -7.210 1.00 93.56 82 GLN A N 1
ATOM 611 C CA . GLN A 1 82 ? -9.916 -9.195 -7.357 1.00 93.56 82 GLN A CA 1
ATOM 612 C C . GLN A 1 82 ? -8.761 -8.228 -7.651 1.00 93.56 82 GLN A C 1
ATOM 614 O O . GLN A 1 82 ? -7.627 -8.481 -7.238 1.00 93.56 82 GLN A O 1
ATOM 619 N N . GLN A 1 83 ? -9.028 -7.129 -8.365 1.00 94.44 83 GLN A N 1
ATOM 620 C CA . GLN A 1 83 ? -8.020 -6.105 -8.627 1.00 94.44 83 GLN A CA 1
ATOM 621 C C . GLN A 1 83 ? -7.744 -5.304 -7.358 1.00 94.44 83 GLN A C 1
ATOM 623 O O . GLN A 1 83 ? -6.579 -5.197 -6.997 1.00 94.44 83 GLN A O 1
ATOM 628 N N . ARG A 1 84 ? -8.778 -4.863 -6.624 1.00 96.12 84 ARG A N 1
ATOM 629 C CA . ARG A 1 84 ? -8.599 -4.167 -5.334 1.00 96.12 84 ARG A CA 1
ATOM 630 C C . ARG A 1 84 ? -7.851 -5.022 -4.314 1.00 96.12 84 ARG A C 1
ATOM 632 O O . ARG A 1 84 ? -6.911 -4.554 -3.683 1.00 96.12 84 ARG A O 1
ATOM 639 N N . GLN A 1 85 ? -8.192 -6.305 -4.211 1.00 97.00 85 GLN A N 1
ATOM 640 C CA . GLN A 1 85 ? -7.522 -7.249 -3.315 1.00 97.00 85 GLN A CA 1
ATOM 641 C C . GLN A 1 85 ? -6.038 -7.424 -3.659 1.00 97.00 85 GLN A C 1
ATOM 643 O O . GLN A 1 85 ? -5.203 -7.487 -2.756 1.00 97.00 85 GLN A O 1
ATOM 648 N N . THR A 1 86 ? -5.706 -7.506 -4.951 1.00 96.88 86 THR A N 1
ATOM 649 C CA . THR A 1 86 ? -4.310 -7.639 -5.400 1.00 96.88 86 THR A CA 1
ATOM 650 C C . THR A 1 86 ? -3.561 -6.308 -5.268 1.00 96.88 86 THR A C 1
ATOM 652 O O . THR A 1 86 ? -2.401 -6.302 -4.874 1.00 96.88 86 THR A O 1
ATOM 655 N N . ALA A 1 87 ? -4.223 -5.175 -5.514 1.00 97.38 87 ALA A N 1
ATOM 656 C CA . ALA A 1 87 ? -3.671 -3.839 -5.302 1.00 97.38 87 ALA A CA 1
ATOM 657 C C . ALA A 1 87 ? -3.369 -3.574 -3.820 1.00 97.38 87 ALA A C 1
ATOM 659 O O . ALA A 1 87 ? -2.313 -3.045 -3.498 1.00 97.38 87 ALA A O 1
ATOM 660 N N . ALA A 1 88 ? -4.231 -4.022 -2.903 1.00 98.38 88 ALA A N 1
ATOM 661 C CA . ALA A 1 88 ? -3.969 -3.955 -1.467 1.00 98.38 88 ALA A CA 1
ATOM 662 C C . ALA A 1 88 ? -2.759 -4.811 -1.051 1.00 98.38 88 ALA A C 1
ATOM 664 O O . ALA A 1 88 ? -2.003 -4.418 -0.167 1.00 98.38 88 ALA A O 1
ATOM 665 N N . SER A 1 89 ? -2.543 -5.964 -1.696 1.00 98.00 89 SER A N 1
ATOM 666 C CA . SER A 1 89 ? -1.309 -6.742 -1.520 1.00 98.00 89 SER A CA 1
ATOM 667 C C . SER A 1 89 ? -0.083 -5.999 -2.053 1.00 98.00 89 SER A C 1
ATOM 669 O O . SER A 1 89 ? 0.922 -5.939 -1.359 1.00 98.00 89 SER A O 1
ATOM 671 N N . LEU A 1 90 ? -0.176 -5.371 -3.228 1.00 97.94 90 LEU A N 1
ATOM 672 C CA . LEU A 1 90 ? 0.908 -4.554 -3.779 1.00 97.94 90 LEU A CA 1
ATOM 673 C C . LEU A 1 90 ? 1.250 -3.361 -2.870 1.00 97.94 90 LEU A C 1
ATOM 675 O O . LEU A 1 90 ? 2.424 -3.112 -2.619 1.00 97.94 90 LEU A O 1
ATOM 679 N N . ALA A 1 91 ? 0.244 -2.657 -2.338 1.00 98.31 91 ALA A N 1
ATOM 680 C CA . ALA A 1 91 ? 0.441 -1.587 -1.357 1.00 98.31 91 ALA A CA 1
ATOM 681 C C . ALA A 1 91 ? 1.193 -2.092 -0.119 1.00 98.31 91 ALA A C 1
ATOM 683 O O . ALA A 1 91 ? 2.107 -1.425 0.368 1.00 98.31 91 ALA A O 1
ATOM 684 N N . PHE A 1 92 ? 0.829 -3.282 0.365 1.00 98.25 92 PHE A N 1
ATOM 685 C CA . PHE A 1 92 ? 1.478 -3.889 1.517 1.00 98.25 92 PHE A CA 1
ATOM 686 C C . PHE A 1 92 ? 2.938 -4.227 1.218 1.00 98.25 92 PHE A C 1
ATOM 688 O O . PHE A 1 92 ? 3.798 -3.889 2.026 1.00 98.25 92 PHE A O 1
ATOM 695 N N . ASP A 1 93 ? 3.217 -4.838 0.065 1.00 97.38 93 ASP A N 1
ATOM 696 C CA . ASP A 1 93 ? 4.570 -5.219 -0.352 1.00 97.38 93 ASP A CA 1
ATOM 697 C C . ASP A 1 93 ? 5.479 -3.986 -0.508 1.00 97.38 93 ASP A C 1
ATOM 699 O O . ASP A 1 93 ? 6.604 -3.973 -0.004 1.00 97.38 93 ASP A O 1
ATOM 703 N N . ILE A 1 94 ? 4.966 -2.917 -1.132 1.00 96.06 94 ILE A N 1
ATOM 704 C CA . ILE A 1 94 ? 5.656 -1.624 -1.255 1.00 96.06 94 ILE A CA 1
ATOM 705 C C . ILE A 1 94 ? 5.946 -1.044 0.131 1.00 96.06 94 ILE A C 1
ATOM 707 O O . ILE A 1 94 ? 7.096 -0.738 0.446 1.00 96.06 94 ILE A O 1
ATOM 711 N N . GLY A 1 95 ? 4.917 -0.917 0.974 1.00 95.38 95 GLY A N 1
ATOM 712 C CA . GLY A 1 95 ? 5.064 -0.360 2.315 1.00 95.38 95 GLY A CA 1
ATOM 713 C C . GLY A 1 95 ? 6.057 -1.166 3.150 1.00 95.38 95 GLY A C 1
ATOM 714 O O . GLY A 1 95 ? 6.930 -0.593 3.795 1.00 95.38 95 GLY A O 1
ATOM 715 N N . ALA A 1 96 ? 5.965 -2.497 3.115 1.00 95.06 96 ALA A N 1
ATOM 716 C CA . ALA A 1 96 ? 6.873 -3.384 3.834 1.00 95.06 96 ALA A CA 1
ATOM 717 C C . ALA A 1 96 ? 8.326 -3.182 3.388 1.00 95.06 96 ALA A C 1
ATOM 719 O O . ALA A 1 96 ? 9.217 -3.132 4.236 1.00 95.06 96 ALA A O 1
ATOM 720 N N . LYS A 1 97 ? 8.564 -2.998 2.082 1.00 92.31 97 LYS A N 1
ATOM 721 C CA . LYS A 1 97 ? 9.902 -2.715 1.558 1.00 92.31 97 LYS A CA 1
ATOM 722 C C . LYS A 1 97 ? 10.439 -1.367 2.048 1.00 92.31 97 LYS A C 1
ATOM 724 O O . LYS A 1 97 ? 11.598 -1.284 2.438 1.00 92.31 97 LYS A O 1
ATOM 729 N N . ILE A 1 98 ? 9.596 -0.338 2.104 1.00 90.69 98 ILE A N 1
ATOM 730 C CA . ILE A 1 98 ? 9.955 0.976 2.664 1.00 90.69 98 ILE A CA 1
ATOM 731 C C . ILE A 1 98 ? 10.299 0.860 4.159 1.00 90.69 98 ILE A C 1
ATOM 733 O O . ILE A 1 98 ? 11.330 1.366 4.605 1.00 90.69 98 ILE A O 1
ATOM 737 N N . ALA A 1 99 ? 9.470 0.162 4.937 1.00 91.44 99 ALA A N 1
ATOM 738 C CA . ALA A 1 99 ? 9.678 -0.043 6.371 1.00 91.44 99 ALA A CA 1
ATOM 739 C C . ALA A 1 99 ? 10.953 -0.850 6.682 1.00 91.44 99 ALA A C 1
ATOM 741 O O . ALA A 1 99 ? 11.656 -0.555 7.657 1.00 91.44 99 ALA A O 1
ATOM 742 N N . GLU A 1 100 ? 11.262 -1.858 5.858 1.00 90.12 100 GLU A N 1
ATOM 743 C CA . GLU A 1 100 ? 12.501 -2.639 5.931 1.00 90.12 100 GLU A CA 1
ATOM 744 C C . GLU A 1 100 ? 13.723 -1.721 5.799 1.00 90.12 100 GLU A C 1
ATOM 746 O O . GLU A 1 100 ? 14.666 -1.802 6.584 1.00 90.12 100 GLU A O 1
ATOM 751 N N . GLU A 1 101 ? 13.690 -0.809 4.837 1.00 85.38 101 GLU A N 1
ATOM 752 C CA . GLU A 1 101 ? 14.845 0.006 4.461 1.00 85.38 101 GLU A CA 1
ATOM 753 C C . GLU A 1 101 ? 15.064 1.137 5.474 1.00 85.38 101 GLU A C 1
ATOM 755 O O . GLU A 1 101 ? 16.177 1.314 5.966 1.00 85.38 101 GLU A O 1
ATOM 760 N N . ARG A 1 102 ? 13.983 1.749 5.975 1.00 86.88 102 ARG A N 1
ATOM 761 C CA . ARG A 1 102 ? 14.041 2.653 7.140 1.00 86.88 102 ARG A CA 1
ATOM 762 C C . ARG A 1 102 ? 14.527 1.977 8.423 1.00 86.88 102 ARG A C 1
ATOM 764 O O . ARG A 1 102 ? 14.987 2.651 9.344 1.00 86.88 102 ARG A O 1
ATOM 771 N N . SER A 1 103 ? 14.383 0.656 8.539 1.00 85.94 103 SER A N 1
ATOM 772 C CA . SER A 1 103 ? 14.921 -0.081 9.687 1.00 85.94 103 SER A CA 1
ATOM 773 C C . SER A 1 103 ? 16.428 -0.272 9.573 1.00 85.94 103 SER A C 1
ATOM 775 O O . SER A 1 103 ? 17.117 -0.100 10.573 1.00 85.94 103 SER A O 1
ATOM 777 N N . LYS A 1 104 ? 16.935 -0.551 8.366 1.00 82.06 104 LYS A N 1
ATOM 778 C CA . LYS A 1 104 ? 18.373 -0.702 8.101 1.00 82.06 104 LYS A CA 1
ATOM 779 C C . LYS A 1 104 ? 19.136 0.597 8.339 1.00 82.06 104 LYS A C 1
ATOM 781 O O . LYS A 1 104 ? 20.156 0.566 9.020 1.00 82.06 104 LYS A O 1
ATOM 786 N N . ASP A 1 105 ? 18.601 1.724 7.868 1.00 68.81 105 ASP A N 1
ATOM 787 C CA . ASP A 1 105 ? 19.260 3.032 7.980 1.00 68.81 105 ASP A CA 1
ATOM 788 C C . ASP A 1 105 ? 19.508 3.464 9.441 1.00 68.81 105 ASP A C 1
ATOM 790 O O . ASP A 1 105 ? 20.480 4.162 9.720 1.00 68.81 105 ASP A O 1
ATOM 794 N N . LYS A 1 106 ? 18.684 3.009 10.400 1.00 61.84 106 LYS A N 1
ATOM 795 C CA . LYS A 1 106 ? 18.846 3.345 11.830 1.00 61.84 106 LYS A CA 1
ATOM 796 C C . LYS A 1 106 ? 19.779 2.406 12.601 1.00 61.84 106 LYS A C 1
ATOM 798 O O . LYS A 1 106 ? 20.262 2.797 13.661 1.00 61.84 106 LYS A O 1
ATOM 803 N N . ASP A 1 107 ? 20.047 1.208 12.085 1.00 59.06 107 ASP A N 1
ATOM 804 C CA . ASP A 1 107 ? 20.862 0.197 12.775 1.00 59.06 107 ASP A CA 1
ATOM 805 C C . ASP A 1 107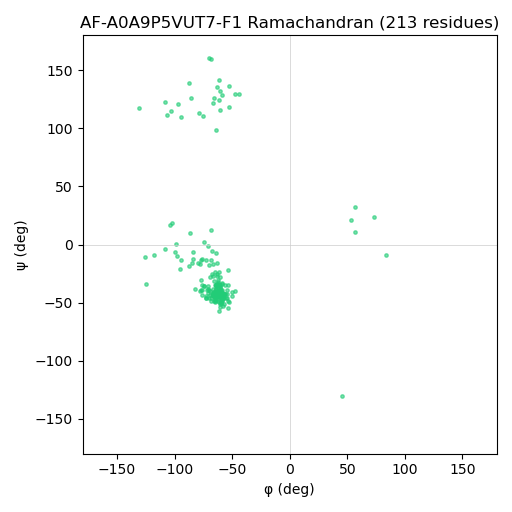 ? 22.346 0.240 12.358 1.00 59.06 107 ASP A C 1
ATOM 807 O O . ASP A 1 107 ? 23.205 -0.329 13.037 1.00 59.06 107 ASP A O 1
ATOM 811 N N . THR A 1 108 ? 22.692 0.948 11.277 1.00 52.22 108 THR A N 1
ATOM 812 C CA . THR A 1 108 ? 24.075 1.069 10.796 1.00 52.22 108 THR A CA 1
ATOM 813 C C . THR A 1 108 ? 24.668 2.452 11.069 1.00 52.22 108 THR A C 1
ATOM 815 O O . THR A 1 108 ? 24.352 3.421 10.391 1.00 52.22 108 THR A O 1
ATOM 818 N N . ALA A 1 109 ? 25.655 2.532 11.972 1.00 48.84 109 ALA A N 1
ATOM 819 C CA . ALA A 1 109 ? 26.516 3.712 12.184 1.00 48.84 109 ALA A CA 1
ATOM 820 C C . ALA A 1 109 ? 27.474 4.014 11.003 1.00 48.84 109 ALA A C 1
ATOM 822 O O . ALA A 1 109 ? 28.424 4.784 11.134 1.00 48.84 109 ALA A O 1
ATOM 823 N N . THR A 1 110 ? 27.257 3.374 9.854 1.00 42.78 110 THR A N 1
ATOM 824 C CA . THR A 1 110 ? 28.036 3.549 8.629 1.00 42.78 110 THR A CA 1
ATOM 825 C C . THR A 1 110 ? 27.049 3.765 7.488 1.00 42.78 110 THR A C 1
ATOM 827 O O . THR A 1 110 ? 26.240 2.872 7.241 1.00 42.78 110 THR A O 1
ATOM 830 N N . PRO A 1 111 ? 27.065 4.928 6.810 1.00 44.97 111 PRO A N 1
ATOM 831 C CA . PRO A 1 111 ? 26.229 5.131 5.639 1.00 44.97 111 PRO A CA 1
ATOM 832 C C . PRO A 1 111 ? 26.589 4.067 4.600 1.00 44.97 111 PRO A C 1
ATOM 834 O O . PRO A 1 111 ? 27.768 3.861 4.295 1.00 44.97 111 PRO A O 1
ATOM 837 N N . SER A 1 112 ? 25.580 3.359 4.093 1.00 43.81 112 SER A N 1
ATOM 838 C CA . SER A 1 112 ? 25.754 2.417 2.991 1.00 43.81 112 SER A CA 1
ATOM 839 C C . SER A 1 112 ? 26.460 3.131 1.832 1.00 43.81 112 SER A C 1
ATOM 841 O O . SER A 1 112 ? 25.951 4.107 1.287 1.00 43.81 112 SER A O 1
ATOM 843 N N . LEU A 1 113 ? 27.649 2.645 1.455 1.00 38.50 113 LEU A N 1
ATOM 844 C CA . LEU A 1 113 ? 28.442 3.153 0.323 1.00 38.50 113 LEU A CA 1
ATOM 845 C C . LEU A 1 113 ? 27.728 2.982 -1.030 1.00 38.50 113 LEU A C 1
ATOM 847 O O . LEU A 1 113 ? 28.113 3.608 -2.015 1.00 38.50 113 LEU A O 1
ATOM 851 N N . ALA A 1 114 ? 26.690 2.147 -1.080 1.00 44.50 114 ALA A N 1
ATOM 852 C CA . ALA A 1 114 ? 25.705 2.149 -2.147 1.00 44.50 114 ALA A CA 1
ATOM 853 C C . ALA A 1 114 ? 24.541 3.026 -1.676 1.00 44.50 114 ALA A C 1
ATOM 855 O O . ALA A 1 114 ? 23.841 2.634 -0.740 1.00 44.50 114 ALA A O 1
ATOM 856 N N . GLY A 1 115 ? 24.374 4.211 -2.276 1.00 49.72 115 GLY A N 1
ATOM 857 C CA . GLY A 1 115 ? 23.260 5.109 -1.964 1.00 49.72 115 GLY A CA 1
ATOM 858 C C . GLY A 1 115 ? 21.957 4.321 -1.880 1.00 49.72 115 GLY A C 1
ATOM 859 O O . GLY A 1 115 ? 21.697 3.479 -2.742 1.00 49.72 115 GLY A O 1
ATOM 860 N N . ASN A 1 116 ? 21.202 4.513 -0.796 1.00 57.12 116 ASN A N 1
ATOM 861 C CA . ASN A 1 116 ? 19.966 3.775 -0.586 1.00 57.12 116 ASN A CA 1
ATOM 862 C C . ASN A 1 116 ? 19.027 4.118 -1.765 1.00 57.12 116 ASN A C 1
ATOM 864 O O . ASN A 1 116 ? 18.652 5.280 -1.915 1.00 57.12 116 ASN A O 1
ATOM 868 N N . PRO A 1 117 ? 18.663 3.150 -2.630 1.00 55.59 117 PRO A N 1
ATOM 869 C CA . PRO A 1 117 ? 17.870 3.410 -3.835 1.00 55.59 117 PRO A CA 1
ATOM 870 C C . PRO A 1 117 ? 16.455 3.925 -3.526 1.00 55.59 117 PRO A C 1
ATOM 872 O O . PRO A 1 117 ? 15.733 4.315 -4.439 1.00 55.59 117 PRO A O 1
ATOM 875 N N . LEU A 1 118 ? 16.066 3.922 -2.248 1.00 62.41 118 LEU A N 1
ATOM 876 C CA . LEU A 1 118 ? 14.803 4.428 -1.726 1.00 62.41 118 LEU A CA 1
ATOM 877 C C . LEU A 1 118 ? 14.962 5.731 -0.937 1.00 62.41 118 LEU A C 1
ATOM 879 O O . LEU A 1 118 ? 13.957 6.293 -0.514 1.00 62.41 118 LEU A O 1
ATOM 883 N N . HIS A 1 119 ? 16.191 6.216 -0.741 1.00 59.47 119 HIS A N 1
ATOM 884 C CA . HIS A 1 119 ? 16.459 7.512 -0.112 1.00 59.47 119 HIS A CA 1
ATOM 885 C C . HIS A 1 119 ? 15.876 8.661 -0.941 1.00 59.47 119 HIS A C 1
ATOM 887 O O . HIS A 1 119 ? 15.411 9.650 -0.390 1.00 59.47 119 HIS A O 1
ATOM 893 N N . ASP A 1 120 ? 15.825 8.469 -2.263 1.00 59.16 120 ASP A N 1
ATOM 894 C CA . ASP A 1 120 ? 15.209 9.394 -3.213 1.00 59.16 120 ASP A CA 1
ATOM 895 C C . ASP A 1 120 ? 13.700 9.154 -3.386 1.00 59.16 120 ASP A C 1
ATOM 897 O O . ASP A 1 120 ? 13.108 9.694 -4.325 1.00 59.16 120 ASP A O 1
ATOM 901 N N . LEU A 1 121 ? 13.047 8.319 -2.559 1.00 67.00 121 LEU A N 1
ATOM 902 C CA . LEU A 1 121 ? 11.583 8.285 -2.543 1.00 67.00 121 LEU A CA 1
ATOM 903 C C . LEU A 1 121 ? 11.088 9.642 -2.054 1.00 67.00 121 LEU A C 1
ATOM 905 O O . LEU A 1 121 ? 11.056 9.921 -0.858 1.00 67.00 121 LEU A O 1
ATOM 909 N N . GLU A 1 122 ? 10.715 10.470 -3.024 1.00 68.00 122 GLU A N 1
ATOM 910 C CA . GLU A 1 122 ? 10.173 11.798 -2.803 1.00 68.00 122 GLU A CA 1
ATOM 911 C C . GLU A 1 122 ? 8.998 11.715 -1.828 1.00 68.00 122 GLU A C 1
ATOM 913 O O . GLU A 1 122 ? 8.140 10.830 -1.926 1.00 68.00 122 GLU A O 1
ATOM 918 N N . GLU A 1 123 ? 8.970 12.646 -0.877 1.00 77.19 123 GLU A N 1
ATOM 919 C CA . GLU A 1 123 ? 7.886 12.783 0.095 1.00 77.19 123 GLU A CA 1
ATOM 920 C C . GLU A 1 123 ? 6.523 12.801 -0.617 1.00 77.19 123 GLU A C 1
ATOM 922 O O . GLU A 1 123 ? 5.602 12.081 -0.227 1.00 77.19 123 GLU A O 1
ATOM 927 N N . ASP A 1 124 ? 6.452 13.495 -1.757 1.00 84.44 124 ASP A N 1
ATOM 928 C CA . ASP A 1 124 ? 5.285 13.566 -2.638 1.00 84.44 124 ASP A CA 1
ATOM 929 C C . ASP A 1 124 ? 4.843 12.192 -3.165 1.00 84.44 124 ASP A C 1
ATOM 931 O O . ASP A 1 124 ? 3.652 11.871 -3.153 1.00 84.44 124 ASP A O 1
ATOM 935 N N . TRP A 1 125 ? 5.785 11.326 -3.554 1.00 90.50 125 TRP A N 1
ATOM 936 C CA . TRP A 1 125 ? 5.472 9.981 -4.047 1.00 90.50 125 TRP A CA 1
ATOM 937 C C . TRP A 1 125 ? 4.813 9.122 -2.958 1.00 90.50 125 TRP A C 1
ATOM 939 O O . TRP A 1 125 ? 3.827 8.420 -3.217 1.00 90.50 125 TRP A O 1
ATOM 949 N N . ASN A 1 126 ? 5.324 9.201 -1.725 1.00 90.62 126 ASN A N 1
ATOM 950 C CA . ASN A 1 126 ? 4.742 8.500 -0.578 1.00 90.62 126 ASN A CA 1
ATOM 951 C C . ASN A 1 126 ? 3.355 9.052 -0.226 1.00 90.62 126 ASN A C 1
ATOM 953 O O . ASN A 1 126 ? 2.437 8.272 0.043 1.00 90.62 126 ASN A O 1
ATOM 957 N N . MET A 1 127 ? 3.188 10.376 -0.261 1.00 92.19 127 MET A N 1
ATOM 958 C CA . MET A 1 127 ? 1.913 11.043 0.005 1.00 92.19 127 MET A CA 1
ATOM 959 C C . MET A 1 127 ? 0.833 10.657 -1.010 1.00 92.19 127 MET A C 1
ATOM 961 O O . MET A 1 127 ? -0.294 10.344 -0.618 1.00 92.19 127 MET A O 1
ATOM 965 N N . GLU A 1 128 ? 1.167 10.589 -2.300 1.00 95.19 128 GLU A N 1
ATOM 966 C CA . GLU A 1 128 ? 0.246 10.108 -3.333 1.00 95.19 128 GLU A CA 1
ATOM 967 C C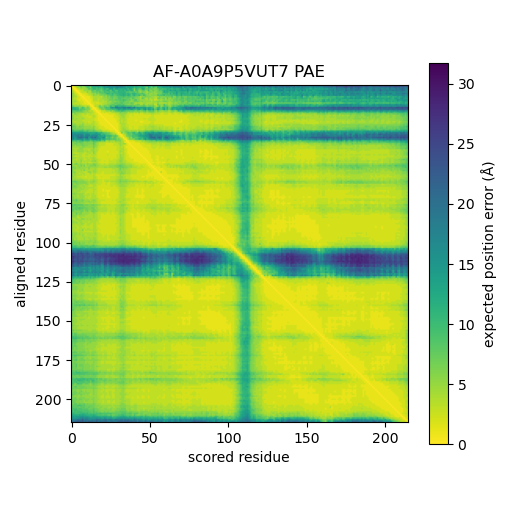 . GLU A 1 128 ? -0.224 8.674 -3.043 1.00 95.19 128 GLU A C 1
ATOM 969 O O . GLU A 1 128 ? -1.431 8.412 -3.028 1.00 95.19 128 GLU A O 1
ATOM 974 N N . CYS A 1 129 ? 0.701 7.759 -2.732 1.00 96.62 129 CYS A N 1
ATOM 975 C CA . CYS A 1 129 ? 0.358 6.378 -2.384 1.00 96.62 129 CYS A CA 1
ATOM 976 C C . CYS A 1 129 ? -0.550 6.308 -1.146 1.00 96.62 129 CYS A C 1
ATOM 978 O O . CYS A 1 129 ? -1.587 5.643 -1.175 1.00 96.62 129 CYS A O 1
ATOM 980 N N . LEU A 1 130 ? -0.197 7.017 -0.070 1.00 97.19 130 LEU A N 1
ATOM 981 C CA . LEU A 1 130 ? -0.976 7.050 1.169 1.00 97.19 130 LEU A CA 1
ATOM 982 C C . LEU A 1 130 ? -2.373 7.643 0.970 1.00 97.19 130 LEU A C 1
ATOM 984 O O . LEU A 1 130 ? -3.337 7.108 1.518 1.00 97.19 130 LEU A O 1
ATOM 988 N N . SER A 1 131 ? -2.508 8.695 0.161 1.00 97.81 131 SER A N 1
ATOM 989 C CA . SER A 1 131 ? -3.810 9.294 -0.146 1.00 97.81 131 SER A CA 1
ATOM 990 C C . SER A 1 131 ? -4.726 8.326 -0.901 1.00 97.81 131 SER A C 1
ATOM 992 O O . SER A 1 131 ? -5.900 8.184 -0.553 1.00 97.81 131 SER A O 1
ATOM 994 N N . ALA A 1 132 ? -4.182 7.580 -1.869 1.00 98.06 132 ALA A N 1
ATOM 995 C CA . ALA A 1 132 ? -4.922 6.557 -2.597 1.00 98.06 132 ALA A CA 1
ATOM 996 C C . ALA A 1 132 ? -5.325 5.386 -1.688 1.00 98.06 132 ALA A C 1
ATOM 998 O O . ALA A 1 132 ? -6.455 4.903 -1.769 1.00 98.06 132 ALA A O 1
ATOM 999 N N . ILE A 1 133 ? -4.433 4.954 -0.789 1.00 98.56 133 ILE A N 1
ATOM 1000 C CA . ILE A 1 133 ? -4.725 3.907 0.200 1.00 98.56 133 ILE A CA 1
ATOM 1001 C C . ILE A 1 133 ? -5.824 4.368 1.165 1.00 98.56 133 ILE A C 1
ATOM 1003 O O . ILE A 1 133 ? -6.764 3.614 1.409 1.00 98.56 133 ILE A O 1
ATOM 1007 N N . ALA A 1 134 ? -5.758 5.599 1.679 1.00 98.38 134 ALA A N 1
ATOM 1008 C CA . ALA A 1 134 ? -6.784 6.153 2.563 1.00 98.38 134 ALA A CA 1
ATOM 1009 C C . ALA A 1 134 ? -8.154 6.225 1.866 1.00 98.38 134 ALA A C 1
ATOM 1011 O O . ALA A 1 134 ? -9.155 5.776 2.425 1.00 98.38 134 ALA A O 1
ATOM 1012 N N . ALA A 1 135 ? -8.193 6.686 0.611 1.00 98.12 135 ALA A N 1
ATOM 1013 C CA . ALA A 1 135 ? -9.414 6.698 -0.195 1.00 98.12 135 ALA A CA 1
ATOM 1014 C C . ALA A 1 135 ? -9.964 5.285 -0.471 1.00 98.12 135 ALA A C 1
ATOM 1016 O O . ALA A 1 135 ? -11.179 5.091 -0.540 1.00 98.12 135 ALA A O 1
ATOM 1017 N N . ALA A 1 136 ? -9.088 4.288 -0.628 1.00 98.19 136 ALA A N 1
ATOM 1018 C CA . ALA A 1 136 ? -9.492 2.893 -0.779 1.00 98.19 136 ALA A CA 1
ATOM 1019 C C . ALA A 1 136 ? -10.067 2.314 0.522 1.00 98.19 136 ALA A C 1
ATOM 1021 O O . ALA A 1 136 ? -11.069 1.607 0.471 1.00 98.19 136 ALA A O 1
ATOM 1022 N N . ILE A 1 137 ? -9.492 2.648 1.684 1.00 98.50 137 ILE A N 1
ATOM 1023 C CA . ILE A 1 137 ? -10.008 2.230 3.000 1.00 98.50 137 ILE A CA 1
ATOM 1024 C C . ILE A 1 137 ? -11.423 2.767 3.236 1.00 98.50 137 ILE A C 1
ATOM 1026 O O . ILE A 1 137 ? -12.284 2.029 3.716 1.00 98.50 137 ILE A O 1
ATOM 1030 N N . ASP A 1 138 ? -11.680 4.026 2.882 1.00 98.00 138 ASP A N 1
ATOM 1031 C CA . ASP A 1 138 ? -13.005 4.639 3.028 1.00 98.00 138 ASP A CA 1
ATOM 1032 C C . ASP A 1 138 ? -14.086 3.870 2.242 1.00 98.00 138 ASP A C 1
ATOM 1034 O O . ASP A 1 138 ? -15.150 3.525 2.768 1.00 98.00 138 ASP A O 1
ATOM 1038 N N . LYS A 1 139 ? -13.770 3.488 1.000 1.00 96.94 139 LYS A N 1
ATOM 1039 C CA . LYS A 1 139 ? -14.710 2.829 0.080 1.00 96.94 139 LYS A CA 1
ATOM 1040 C C . LYS A 1 139 ? -14.818 1.313 0.229 1.00 96.94 139 LYS A C 1
ATOM 1042 O O . LYS A 1 139 ? -15.747 0.731 -0.321 1.00 96.94 139 LYS A O 1
ATOM 1047 N N . GLU A 1 140 ? -13.880 0.662 0.906 1.00 97.69 140 GLU A N 1
ATOM 1048 C CA . GLU A 1 140 ? -13.823 -0.799 0.956 1.00 97.69 140 GLU A CA 1
ATOM 1049 C C . GLU A 1 140 ? -14.669 -1.380 2.096 1.00 97.69 140 GLU A C 1
ATOM 1051 O O . GLU A 1 140 ? -14.656 -0.880 3.223 1.00 97.69 140 GLU A O 1
ATOM 1056 N N . ASP A 1 141 ? -15.364 -2.481 1.810 1.00 96.38 141 ASP A N 1
ATOM 1057 C CA . ASP A 1 141 ? -16.219 -3.194 2.767 1.00 96.38 141 ASP A CA 1
ATOM 1058 C C . ASP A 1 141 ? -15.743 -4.634 3.033 1.00 96.38 14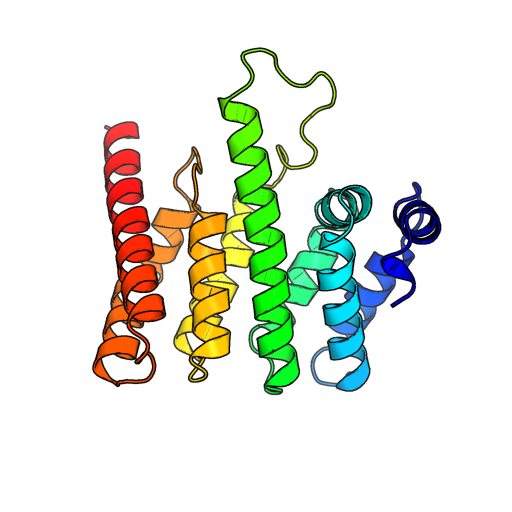1 ASP A C 1
ATOM 1060 O O . ASP A 1 141 ? -16.222 -5.304 3.950 1.00 96.38 141 ASP A O 1
ATOM 1064 N N . SER A 1 142 ? -14.766 -5.123 2.266 1.00 97.19 142 SER A N 1
ATOM 1065 C CA . SER A 1 142 ? -14.099 -6.393 2.526 1.00 97.19 142 SER A CA 1
ATOM 1066 C C . SER A 1 142 ? -13.058 -6.253 3.634 1.00 97.19 142 SER A C 1
ATOM 1068 O O . SER A 1 142 ? -12.010 -5.631 3.456 1.00 97.19 142 SER A O 1
ATOM 1070 N N . GLU A 1 143 ? -13.306 -6.907 4.771 1.00 97.31 143 GLU A N 1
ATOM 1071 C CA . GLU A 1 143 ? -12.378 -6.940 5.909 1.00 97.31 143 GLU A CA 1
ATOM 1072 C C . GLU A 1 143 ? -10.983 -7.469 5.531 1.00 97.31 143 GLU A C 1
ATOM 1074 O O . GLU A 1 143 ? -9.975 -6.983 6.043 1.00 97.31 143 GLU A O 1
ATOM 1079 N N . GLU A 1 144 ? -10.896 -8.430 4.606 1.00 96.38 144 GLU A N 1
ATOM 1080 C CA . GLU A 1 144 ? -9.610 -8.972 4.151 1.00 96.38 144 GLU A CA 1
ATOM 1081 C C . GLU A 1 144 ? -8.781 -7.915 3.406 1.00 96.38 144 GLU A C 1
ATOM 1083 O O . GLU A 1 144 ? -7.569 -7.810 3.613 1.00 96.38 144 GLU A O 1
ATOM 1088 N N . ILE A 1 145 ? -9.436 -7.121 2.553 1.00 98.00 145 ILE A N 1
ATOM 1089 C CA . ILE A 1 145 ? -8.789 -6.043 1.800 1.00 98.00 145 ILE A CA 1
ATOM 1090 C C . ILE A 1 145 ? -8.411 -4.913 2.763 1.00 98.00 145 ILE A C 1
ATOM 1092 O O . ILE A 1 145 ? -7.258 -4.479 2.765 1.00 98.00 145 ILE A O 1
ATOM 1096 N N . LEU A 1 146 ? -9.330 -4.511 3.649 1.00 98.38 146 LEU A N 1
ATOM 1097 C CA . LEU A 1 146 ? -9.082 -3.507 4.688 1.00 98.38 146 LEU A CA 1
ATOM 1098 C C . LEU A 1 146 ? -7.876 -3.868 5.554 1.00 98.38 146 LEU A C 1
ATOM 1100 O O . LEU A 1 146 ? -7.010 -3.026 5.769 1.00 98.38 146 LEU A O 1
ATOM 1104 N N . TYR A 1 147 ? -7.763 -5.121 6.003 1.00 98.19 147 TYR A N 1
ATOM 1105 C CA . TYR A 1 147 ? -6.631 -5.563 6.816 1.00 98.19 147 TYR A CA 1
ATOM 1106 C C . TYR A 1 147 ? -5.282 -5.304 6.127 1.00 98.19 147 TYR A C 1
ATOM 1108 O O . TYR A 1 147 ? -4.353 -4.805 6.765 1.00 98.19 147 TYR A O 1
ATOM 1116 N N . ARG A 1 148 ? -5.179 -5.583 4.820 1.00 98.12 148 ARG A N 1
ATOM 1117 C CA . ARG A 1 148 ? -3.958 -5.321 4.040 1.00 98.12 148 ARG A CA 1
ATOM 1118 C C . ARG A 1 148 ? -3.705 -3.831 3.850 1.00 98.12 148 ARG A C 1
ATOM 1120 O O . ARG A 1 148 ? -2.571 -3.395 4.024 1.00 98.12 148 ARG A O 1
ATOM 1127 N N . LEU A 1 149 ? -4.737 -3.047 3.543 1.00 98.62 149 LEU A N 1
ATOM 1128 C CA . LEU A 1 149 ? -4.608 -1.597 3.369 1.00 98.62 149 LEU A CA 1
ATOM 1129 C C . LEU A 1 149 ? -4.160 -0.909 4.665 1.00 98.62 149 LEU A C 1
ATOM 1131 O O . LEU A 1 149 ? -3.229 -0.111 4.645 1.00 98.62 149 LEU A O 1
ATOM 1135 N N . ILE A 1 150 ? -4.749 -1.273 5.804 1.00 98.56 150 ILE A N 1
ATOM 1136 C CA . ILE A 1 150 ? -4.387 -0.720 7.116 1.00 98.56 150 ILE A CA 1
ATOM 1137 C C . ILE A 1 150 ? -2.945 -1.101 7.478 1.00 98.56 150 ILE A C 1
ATOM 1139 O O . ILE A 1 150 ? -2.175 -0.255 7.928 1.00 98.56 150 ILE A O 1
ATOM 1143 N N . ALA A 1 151 ? -2.546 -2.352 7.227 1.00 98.44 151 ALA A N 1
ATOM 1144 C CA . ALA A 1 151 ? -1.162 -2.779 7.424 1.00 98.44 151 ALA A CA 1
ATOM 1145 C C . ALA A 1 151 ? -0.191 -2.033 6.492 1.00 98.44 151 ALA A C 1
ATOM 1147 O O . ALA A 1 151 ? 0.928 -1.720 6.891 1.00 98.44 151 ALA A O 1
ATOM 1148 N N . SER A 1 152 ? -0.630 -1.701 5.274 1.00 98.31 152 SER A N 1
ATOM 1149 C CA . SER A 1 152 ? 0.144 -0.877 4.342 1.00 98.31 152 SER A CA 1
ATOM 1150 C C . SER A 1 152 ? 0.377 0.514 4.923 1.00 98.31 152 SER A C 1
ATOM 1152 O O . SER A 1 152 ? 1.525 0.938 4.989 1.00 98.31 152 SER A O 1
ATOM 1154 N N . VAL A 1 153 ? -0.667 1.187 5.429 1.00 98.25 153 VAL A N 1
ATOM 1155 C CA . VAL A 1 153 ? -0.527 2.496 6.097 1.00 98.25 153 VAL A CA 1
ATOM 1156 C C . VAL A 1 153 ? 0.500 2.422 7.222 1.00 98.25 153 VAL A C 1
ATOM 1158 O O . VAL A 1 153 ? 1.409 3.247 7.253 1.00 98.25 153 VAL A O 1
ATOM 1161 N N . ALA A 1 154 ? 0.400 1.411 8.094 1.00 97.94 154 ALA A N 1
ATOM 1162 C CA . ALA A 1 154 ? 1.353 1.205 9.183 1.00 97.94 154 ALA A CA 1
ATOM 1163 C C . ALA A 1 154 ? 2.798 1.163 8.665 1.00 97.94 154 ALA A C 1
ATOM 1165 O O . ALA A 1 154 ? 3.654 1.886 9.168 1.00 97.94 154 ALA A O 1
ATOM 1166 N N . ASN A 1 155 ? 3.058 0.367 7.625 1.00 97.12 155 ASN A N 1
ATOM 1167 C CA . ASN A 1 155 ? 4.389 0.238 7.041 1.00 97.12 155 ASN A CA 1
ATOM 1168 C C . ASN A 1 155 ? 4.876 1.545 6.383 1.00 97.12 155 ASN A C 1
ATOM 1170 O O . ASN A 1 155 ? 6.034 1.919 6.548 1.00 97.12 155 ASN A O 1
ATOM 1174 N N . PHE A 1 156 ? 4.000 2.267 5.680 1.00 95.75 156 PHE A N 1
ATOM 1175 C CA . PHE A 1 156 ? 4.339 3.532 5.016 1.00 95.75 156 PHE A CA 1
ATOM 1176 C C . PHE A 1 156 ? 4.708 4.654 5.989 1.00 95.75 156 PHE A C 1
ATOM 1178 O O . PHE A 1 156 ? 5.532 5.495 5.639 1.00 95.75 156 PHE A O 1
ATOM 1185 N N . ILE A 1 157 ? 4.138 4.681 7.196 1.00 95.00 157 ILE A N 1
ATOM 1186 C CA . ILE A 1 157 ? 4.447 5.704 8.214 1.00 95.00 157 ILE A CA 1
ATOM 1187 C C . ILE A 1 157 ? 5.471 5.214 9.247 1.00 95.00 157 ILE A C 1
ATOM 1189 O O . ILE A 1 157 ? 5.984 5.987 10.056 1.00 95.00 157 ILE A O 1
ATOM 1193 N N . TYR A 1 158 ? 5.796 3.920 9.241 1.00 93.94 158 TYR A N 1
ATOM 1194 C CA . TYR A 1 158 ? 6.732 3.339 10.192 1.00 93.94 158 TYR A CA 1
ATOM 1195 C C . TYR A 1 158 ? 8.120 3.975 10.059 1.00 93.94 158 TYR A C 1
ATOM 1197 O O . TYR A 1 158 ? 8.721 3.972 8.980 1.00 93.94 158 TYR A O 1
ATOM 1205 N N . LYS A 1 159 ? 8.623 4.506 11.183 1.00 89.06 159 LYS A N 1
ATOM 1206 C CA . LYS A 1 159 ? 9.929 5.176 11.310 1.00 89.06 159 LYS A CA 1
ATOM 1207 C C . LYS A 1 159 ? 10.167 6.317 10.300 1.00 89.06 159 LYS A C 1
ATOM 1209 O O . LYS A 1 159 ? 11.325 6.665 10.081 1.00 89.06 159 LYS A O 1
ATOM 1214 N N . GLU A 1 160 ? 9.117 6.892 9.714 1.00 89.06 160 GLU A N 1
ATOM 1215 C CA . GLU A 1 160 ? 9.217 8.077 8.854 1.00 89.06 160 GLU A CA 1
ATOM 1216 C C . GLU A 1 160 ? 9.805 9.261 9.640 1.00 89.06 160 GLU A C 1
ATOM 1218 O O . GLU A 1 160 ? 9.371 9.526 10.758 1.00 89.06 160 GLU A O 1
ATOM 1223 N N . GLU A 1 161 ? 10.801 9.954 9.082 1.00 85.50 161 GLU A N 1
ATOM 1224 C CA . GLU A 1 161 ? 11.495 11.045 9.786 1.00 85.50 161 GLU A CA 1
ATOM 1225 C C . GLU A 1 161 ? 10.745 12.381 9.720 1.00 85.50 161 GLU A C 1
ATOM 1227 O O . GLU A 1 161 ? 10.711 13.104 10.712 1.00 85.50 161 GLU A O 1
ATOM 1232 N N . SER A 1 162 ? 10.116 12.699 8.583 1.00 87.62 162 SER A N 1
ATOM 1233 C CA . SER A 1 162 ? 9.351 13.944 8.395 1.00 87.62 162 SER A CA 1
ATOM 1234 C C . SER A 1 162 ? 7.963 13.913 9.045 1.00 87.62 162 SER A C 1
ATOM 1236 O O . SER A 1 162 ? 7.333 14.961 9.217 1.00 87.62 162 SER A O 1
ATOM 1238 N N . TYR A 1 163 ? 7.470 12.714 9.381 1.00 91.31 163 TYR A N 1
ATOM 1239 C CA . TYR A 1 163 ? 6.098 12.437 9.830 1.00 91.31 163 TYR A CA 1
ATOM 1240 C C . TYR A 1 163 ? 4.995 12.890 8.855 1.00 91.31 163 TYR A C 1
ATOM 1242 O O . TYR A 1 163 ? 3.814 12.898 9.218 1.00 91.31 163 TYR A O 1
ATOM 1250 N N . ALA A 1 164 ? 5.351 13.274 7.629 1.00 92.12 164 ALA A N 1
ATOM 1251 C CA . ALA A 1 164 ? 4.433 13.875 6.672 1.00 92.12 164 ALA A CA 1
ATOM 1252 C C . ALA A 1 164 ? 3.319 12.914 6.252 1.00 92.12 164 ALA A C 1
ATOM 1254 O O . ALA A 1 164 ? 2.147 13.296 6.238 1.00 92.12 164 ALA A O 1
ATOM 1255 N N . GLY A 1 165 ? 3.653 11.647 6.001 1.00 93.50 165 GLY A N 1
ATOM 1256 C CA . GLY A 1 165 ? 2.680 10.608 5.694 1.00 93.50 165 GLY A CA 1
ATOM 1257 C C . GLY A 1 165 ? 1.669 10.398 6.820 1.00 93.50 165 GLY A C 1
ATOM 1258 O O . GLY A 1 165 ? 0.464 10.340 6.564 1.00 93.50 165 GLY A O 1
ATOM 1259 N N . ALA A 1 166 ? 2.130 10.338 8.073 1.00 95.38 166 ALA A N 1
ATOM 1260 C CA . ALA A 1 166 ? 1.251 10.203 9.239 1.00 95.38 166 ALA A CA 1
ATOM 1261 C C . ALA A 1 166 ? 0.303 11.403 9.405 1.00 95.38 166 ALA A C 1
ATOM 1263 O O . ALA A 1 166 ? -0.885 11.240 9.694 1.00 95.38 166 ALA A O 1
ATOM 1264 N N . VAL A 1 167 ? 0.812 12.613 9.184 1.00 95.62 167 VAL A N 1
ATOM 1265 C CA . VAL A 1 167 ? 0.031 13.852 9.276 1.00 95.62 167 VAL A CA 1
ATOM 1266 C C . VAL A 1 167 ? -0.984 13.945 8.145 1.00 95.62 167 VAL A C 1
ATOM 1268 O O . VAL A 1 167 ? -2.139 14.293 8.392 1.00 95.62 167 VAL A O 1
ATOM 1271 N N . LEU A 1 168 ? -0.609 13.545 6.930 1.00 96.81 168 LEU A N 1
ATOM 1272 C CA . LEU A 1 168 ? -1.521 13.471 5.796 1.00 96.81 168 LEU A CA 1
ATOM 1273 C C . LEU A 1 168 ? -2.704 12.548 6.095 1.00 96.81 168 LEU A C 1
ATOM 1275 O O . LEU A 1 168 ? -3.850 12.969 5.964 1.00 96.81 168 LEU A O 1
ATOM 1279 N N . VAL A 1 169 ? -2.463 11.308 6.534 1.00 97.31 169 VAL A N 1
ATOM 1280 C CA . VAL A 1 169 ? -3.572 10.374 6.810 1.00 97.31 169 VAL A CA 1
ATOM 1281 C C . VAL A 1 169 ? -4.437 10.822 7.991 1.00 97.31 169 VAL A C 1
ATOM 1283 O O . VAL A 1 169 ? -5.632 10.521 8.017 1.00 97.31 169 VAL A O 1
ATOM 1286 N N . ASN A 1 170 ? -3.875 11.583 8.936 1.00 97.81 170 ASN A N 1
ATOM 1287 C CA . ASN A 1 170 ? -4.651 12.249 9.979 1.00 97.81 170 ASN A CA 1
ATOM 1288 C C . ASN A 1 170 ? -5.591 13.313 9.389 1.00 97.81 170 ASN A C 1
ATOM 1290 O O . ASN A 1 170 ? -6.780 13.315 9.696 1.00 97.81 170 ASN A O 1
ATOM 1294 N N . ILE A 1 171 ? -5.075 14.184 8.514 1.00 97.50 171 ILE A N 1
ATOM 1295 C CA . ILE A 1 171 ? -5.853 15.233 7.832 1.00 97.50 171 ILE A CA 1
ATOM 1296 C C . ILE A 1 171 ? -6.948 14.626 6.949 1.00 97.50 171 ILE A C 1
ATOM 1298 O O . ILE A 1 171 ? -8.059 15.147 6.902 1.00 97.50 171 ILE A O 1
ATOM 1302 N N . LEU A 1 172 ? -6.665 13.500 6.292 1.00 97.69 172 LEU A N 1
ATOM 1303 C CA . LEU A 1 172 ? -7.641 12.758 5.491 1.00 97.69 172 LEU A CA 1
ATOM 1304 C C . LEU A 1 172 ? -8.719 12.052 6.336 1.00 97.69 172 LEU A C 1
ATOM 1306 O O . LEU A 1 172 ? -9.600 11.412 5.771 1.00 97.69 172 LEU A O 1
ATOM 1310 N N . GLY A 1 173 ? -8.671 12.144 7.670 1.00 97.56 173 GLY A N 1
ATOM 1311 C CA . GLY A 1 173 ? -9.692 11.572 8.550 1.00 97.56 173 GLY A CA 1
ATOM 1312 C C . GLY A 1 173 ? -9.634 10.046 8.652 1.00 97.56 173 GLY A C 1
ATOM 1313 O O . GLY A 1 173 ? -10.638 9.403 8.978 1.00 97.56 173 GLY A O 1
ATOM 1314 N N . LEU A 1 174 ? -8.472 9.434 8.388 1.00 98.12 174 LEU A N 1
ATOM 1315 C CA . LEU A 1 174 ? -8.316 7.984 8.493 1.00 98.12 174 LEU A CA 1
ATOM 1316 C C . LEU A 1 174 ? -8.660 7.450 9.900 1.00 98.12 174 LEU A C 1
ATOM 1318 O O . LEU A 1 174 ? -9.363 6.439 9.970 1.00 98.12 174 LEU A O 1
ATOM 1322 N N . PRO A 1 175 ? -8.258 8.094 11.021 1.00 98.06 175 PRO A N 1
ATOM 1323 C CA . PRO A 1 175 ? -8.633 7.619 12.353 1.00 98.06 175 PRO A CA 1
ATOM 1324 C C . PRO A 1 175 ? -10.147 7.495 12.553 1.00 98.06 175 PRO A C 1
ATOM 1326 O O . PRO A 1 175 ? -10.609 6.485 13.090 1.00 98.06 175 PRO A O 1
ATOM 1329 N N . ASP A 1 176 ? -10.918 8.473 12.081 1.00 98.06 176 ASP A N 1
ATOM 1330 C CA . ASP A 1 176 ? -12.378 8.469 12.191 1.00 98.06 176 ASP A CA 1
ATOM 1331 C C . ASP A 1 176 ? -13.003 7.419 11.275 1.00 98.06 176 ASP A C 1
ATOM 1333 O O . ASP A 1 176 ? -13.861 6.650 11.710 1.00 98.06 176 ASP A O 1
ATOM 1337 N N . THR A 1 177 ? -12.494 7.301 10.048 1.00 98.31 177 THR A N 1
ATOM 1338 C CA . THR A 1 177 ? -12.916 6.275 9.084 1.00 98.31 177 THR A CA 1
ATOM 1339 C C . THR A 1 177 ? -12.787 4.868 9.677 1.00 98.31 177 THR A C 1
ATOM 1341 O O . THR A 1 177 ? -13.726 4.069 9.611 1.00 98.31 177 THR A O 1
ATOM 1344 N N . LEU A 1 178 ? -11.660 4.561 10.331 1.00 98.06 178 LEU A N 1
ATOM 1345 C CA . LEU A 1 178 ? -11.449 3.268 10.993 1.00 98.06 178 LEU A CA 1
ATOM 1346 C C . LEU A 1 178 ? -12.437 3.044 12.145 1.00 98.06 178 LEU A C 1
ATOM 1348 O O . LEU A 1 178 ? -13.009 1.957 12.260 1.00 98.06 178 LEU A O 1
ATOM 1352 N N . ASN A 1 179 ? -12.697 4.070 12.962 1.00 97.88 179 ASN A N 1
ATOM 1353 C CA . ASN A 1 179 ? -13.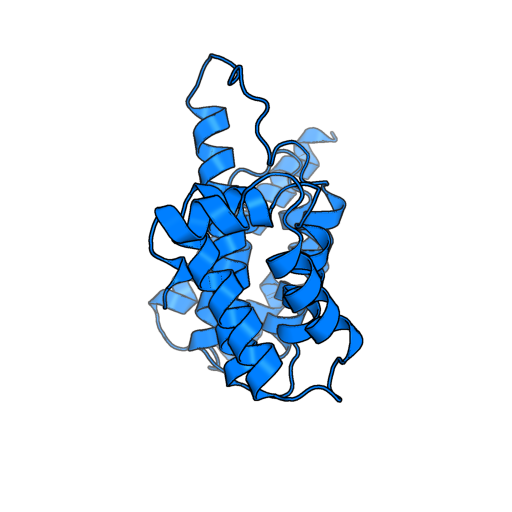693 3.990 14.033 1.00 97.88 179 ASN A CA 1
ATOM 1354 C C . ASN A 1 179 ? -15.089 3.692 13.478 1.00 97.88 179 ASN A C 1
ATOM 1356 O O . ASN A 1 179 ? -15.774 2.801 13.985 1.00 97.88 179 ASN A O 1
ATOM 1360 N N . THR A 1 180 ? -15.493 4.375 12.407 1.00 98.06 180 THR A N 1
ATOM 1361 C CA . THR A 1 180 ? -16.773 4.141 11.734 1.00 98.06 180 THR A CA 1
ATOM 1362 C C . THR A 1 180 ? -16.866 2.720 11.177 1.00 98.06 180 THR A C 1
ATOM 1364 O O . THR A 1 180 ? -17.874 2.047 11.397 1.00 98.06 180 THR A O 1
ATOM 1367 N N . LYS A 1 181 ? -15.817 2.204 10.522 1.00 97.62 181 LYS A N 1
ATOM 1368 C CA . LYS A 1 181 ? -15.798 0.827 9.987 1.00 97.62 181 LYS A CA 1
ATOM 1369 C C . LYS A 1 181 ? -15.888 -0.233 11.095 1.00 97.62 181 LYS A C 1
ATOM 1371 O O . LYS A 1 181 ? -16.554 -1.253 10.905 1.00 97.62 181 LYS A O 1
ATOM 1376 N N . ILE A 1 182 ? -15.288 0.010 12.264 1.00 97.62 182 ILE A N 1
ATOM 1377 C CA . ILE A 1 182 ? -15.421 -0.857 13.449 1.00 97.62 182 ILE A CA 1
ATOM 1378 C C . ILE A 1 182 ? -16.849 -0.795 14.011 1.00 97.62 182 ILE A C 1
ATOM 1380 O O . ILE A 1 182 ? -17.472 -1.833 14.241 1.00 97.62 182 ILE A O 1
ATOM 1384 N N . GLN A 1 183 ? -17.397 0.407 14.208 1.00 97.19 183 GLN A N 1
ATOM 1385 C CA . GLN A 1 183 ? -18.745 0.608 14.759 1.00 97.19 183 GLN A CA 1
ATOM 1386 C C . GLN A 1 183 ? -19.831 -0.010 13.872 1.00 97.19 183 GLN A C 1
ATOM 1388 O O . GLN A 1 183 ? -20.728 -0.693 14.369 1.00 97.19 183 GLN A O 1
ATOM 1393 N N . ASN A 1 184 ? -19.698 0.147 12.554 1.00 96.62 184 ASN A N 1
ATOM 1394 C CA . ASN A 1 184 ? -20.602 -0.428 11.558 1.00 96.62 184 ASN A CA 1
ATOM 1395 C C . ASN A 1 184 ? -20.407 -1.939 11.363 1.00 96.62 184 ASN A C 1
ATOM 1397 O O . ASN A 1 184 ? -21.096 -2.547 10.546 1.00 96.62 184 ASN A O 1
ATOM 1401 N N . LYS A 1 185 ? -19.493 -2.566 12.118 1.00 95.38 185 LYS A N 1
ATOM 1402 C CA . LYS A 1 185 ? -19.161 -3.993 12.029 1.00 95.38 185 LYS A CA 1
ATOM 1403 C C . LYS A 1 185 ? -18.711 -4.407 10.625 1.00 95.38 185 LYS A C 1
ATOM 1405 O O . LYS A 1 185 ? -18.957 -5.542 10.231 1.00 95.38 185 LYS A O 1
ATOM 1410 N N . VAL A 1 186 ? -18.060 -3.520 9.875 1.00 96.75 186 VAL A N 1
ATOM 1411 C CA . VAL A 1 186 ? -17.327 -3.907 8.659 1.00 96.75 186 VAL A CA 1
ATOM 1412 C C . VAL A 1 186 ? -16.055 -4.646 9.074 1.00 96.75 186 VAL A C 1
ATOM 1414 O O . VAL A 1 186 ? -15.771 -5.730 8.577 1.00 96.75 186 VAL A O 1
ATOM 1417 N N . ILE A 1 187 ? -15.358 -4.110 10.079 1.00 97.06 187 ILE A N 1
ATOM 1418 C CA . ILE A 1 187 ? -14.211 -4.744 10.735 1.00 97.06 187 ILE A CA 1
ATOM 1419 C C . ILE A 1 187 ? -14.704 -5.445 12.003 1.00 97.06 187 ILE A C 1
ATOM 1421 O O . ILE A 1 187 ? -15.280 -4.805 12.885 1.00 97.06 187 ILE A O 1
ATOM 1425 N N . LYS A 1 188 ? -14.497 -6.762 12.101 1.00 95.56 188 LYS A N 1
ATOM 1426 C CA . LYS A 1 188 ? -15.045 -7.607 13.181 1.00 95.56 188 LYS A CA 1
ATOM 1427 C C . LYS A 1 188 ? -13.966 -8.398 13.911 1.00 95.56 188 LYS A C 1
ATOM 1429 O O . LYS A 1 188 ? -14.087 -8.655 15.108 1.00 95.56 188 LYS A O 1
ATOM 1434 N N . GLY A 1 189 ? -12.925 -8.815 13.202 1.00 96.38 189 GLY A N 1
ATOM 1435 C CA . GLY A 1 189 ? -11.838 -9.618 13.728 1.00 96.38 189 GLY A CA 1
ATOM 1436 C C . GLY A 1 189 ? -11.027 -8.844 14.759 1.00 96.38 189 GLY A C 1
ATOM 1437 O O . GLY A 1 189 ? -10.482 -7.782 14.465 1.00 96.38 189 GLY A O 1
ATOM 1438 N N . ALA A 1 190 ? -10.870 -9.412 15.957 1.00 96.44 190 ALA A N 1
ATOM 1439 C CA . ALA A 1 190 ? -10.123 -8.786 17.051 1.00 96.44 190 ALA A CA 1
ATOM 1440 C C . ALA A 1 190 ? -8.695 -8.375 16.645 1.00 96.44 190 ALA A C 1
ATOM 1442 O O . ALA A 1 190 ? -8.209 -7.327 17.060 1.00 96.44 190 ALA A O 1
ATOM 1443 N N . LYS A 1 191 ? -8.051 -9.166 15.776 1.00 96.38 191 LYS A N 1
ATOM 1444 C CA . LYS A 1 191 ? -6.732 -8.854 15.211 1.00 96.38 191 LYS A CA 1
ATOM 1445 C C . LYS A 1 191 ? -6.746 -7.583 14.353 1.00 96.38 191 LYS A C 1
ATOM 1447 O O . LYS A 1 191 ? -5.841 -6.766 14.471 1.00 96.38 191 LYS A O 1
ATOM 1452 N N . VAL A 1 192 ? -7.756 -7.419 13.497 1.00 97.06 192 VAL A N 1
ATOM 1453 C CA . VAL A 1 192 ? -7.872 -6.256 12.602 1.00 97.06 192 VAL A CA 1
ATOM 1454 C C . VAL A 1 192 ? -8.246 -5.011 13.405 1.00 97.06 192 VAL A C 1
ATOM 1456 O O . VAL A 1 192 ? -7.671 -3.951 13.186 1.00 97.06 192 VAL A O 1
ATOM 1459 N N . VAL A 1 193 ? -9.124 -5.151 14.405 1.00 98.06 193 VAL A N 1
ATOM 1460 C CA . VAL A 1 193 ? -9.439 -4.079 15.365 1.00 98.06 193 VAL A CA 1
ATOM 1461 C C . VAL A 1 193 ? -8.194 -3.638 16.140 1.00 98.06 193 VAL A C 1
ATOM 1463 O O . VAL A 1 193 ? -7.981 -2.441 16.306 1.00 98.06 193 VAL A O 1
ATOM 1466 N N . GLY A 1 194 ? -7.365 -4.584 16.597 1.00 98.12 194 GLY A N 1
ATOM 1467 C CA . GLY A 1 194 ? -6.083 -4.286 17.241 1.00 98.12 194 GLY A CA 1
ATOM 1468 C C . GLY A 1 194 ? -5.177 -3.460 16.332 1.00 98.12 194 GLY A C 1
ATOM 1469 O O . GLY A 1 194 ? -4.771 -2.369 16.712 1.00 98.12 194 GLY A O 1
ATOM 1470 N N . LEU A 1 195 ? -4.989 -3.909 15.087 1.00 98.06 195 LEU A N 1
ATOM 1471 C CA . LEU A 1 195 ? -4.188 -3.180 14.104 1.00 98.06 195 LEU A CA 1
ATOM 1472 C C . LEU A 1 195 ? -4.727 -1.765 13.826 1.00 98.06 195 LEU A C 1
ATOM 1474 O O . LEU A 1 195 ? -3.939 -0.835 13.694 1.00 98.06 195 LEU A O 1
ATOM 1478 N N . CYS A 1 196 ? -6.050 -1.573 13.757 1.00 98.00 196 CYS A N 1
ATOM 1479 C CA . CYS A 1 196 ? -6.634 -0.236 13.588 1.00 98.00 196 CYS A CA 1
ATOM 1480 C C . CYS A 1 196 ? -6.203 0.706 14.715 1.00 98.00 196 CYS A C 1
ATOM 1482 O O . CYS A 1 196 ? -5.825 1.844 14.451 1.00 98.00 196 CYS A O 1
ATOM 1484 N N . ARG A 1 197 ? -6.241 0.219 15.961 1.00 98.00 197 ARG A N 1
ATOM 1485 C CA . ARG A 1 197 ? -5.844 0.997 17.140 1.00 98.00 197 ARG A CA 1
ATOM 1486 C C . ARG A 1 197 ? -4.355 1.307 17.131 1.00 98.00 197 ARG A C 1
ATOM 1488 O O . ARG A 1 197 ? -3.986 2.442 17.411 1.00 98.00 197 ARG A O 1
ATOM 1495 N N . ASP A 1 198 ? -3.527 0.335 16.761 1.00 98.12 198 ASP A N 1
ATOM 1496 C CA . ASP A 1 198 ? -2.081 0.531 16.649 1.00 98.12 198 ASP A CA 1
ATOM 1497 C C . ASP A 1 198 ? -1.763 1.613 15.607 1.00 98.12 198 ASP A C 1
ATOM 1499 O O . ASP A 1 198 ? -1.001 2.535 15.885 1.00 98.12 198 ASP A O 1
ATOM 1503 N N . VAL A 1 199 ? -2.412 1.574 14.437 1.00 98.00 199 VAL A N 1
ATOM 1504 C CA . VAL A 1 199 ? -2.242 2.596 13.389 1.00 98.00 199 VAL A CA 1
ATOM 1505 C C . VAL A 1 199 ? -2.736 3.969 13.845 1.00 98.00 199 VAL A C 1
ATOM 1507 O O . VAL A 1 199 ? -2.044 4.962 13.632 1.00 98.00 199 VAL A O 1
ATOM 1510 N N . GLN A 1 200 ? -3.895 4.048 14.502 1.00 98.19 200 GLN A N 1
ATOM 1511 C CA . GLN A 1 200 ? -4.396 5.304 15.074 1.00 98.19 200 GLN A CA 1
ATOM 1512 C C . GLN A 1 200 ? -3.403 5.900 16.083 1.00 98.19 200 GLN A C 1
ATOM 1514 O O . GLN A 1 200 ? -3.161 7.107 16.073 1.00 98.19 200 GLN A O 1
ATOM 1519 N N . GLU A 1 201 ? -2.795 5.065 16.922 1.00 98.00 201 GLU A N 1
ATOM 1520 C CA . GLU A 1 201 ? -1.814 5.496 17.916 1.00 98.00 201 GLU A CA 1
ATOM 1521 C C . GLU A 1 201 ? -0.486 5.932 17.282 1.00 98.00 201 GLU A C 1
ATOM 1523 O O . GLU A 1 201 ? 0.097 6.937 17.702 1.00 98.00 201 GLU A O 1
ATOM 1528 N N . MET A 1 202 ? -0.033 5.237 16.232 1.00 97.38 202 MET A N 1
ATOM 1529 C CA . MET A 1 202 ? 1.126 5.644 15.431 1.00 97.38 202 MET A CA 1
ATOM 1530 C C . MET A 1 202 ? 0.911 7.028 14.814 1.00 97.38 202 MET A C 1
ATOM 1532 O O . MET A 1 202 ? 1.774 7.895 14.944 1.00 97.38 202 MET A O 1
ATOM 1536 N N . ILE A 1 203 ? -0.257 7.256 14.204 1.00 97.75 203 ILE A N 1
ATOM 1537 C CA . ILE A 1 203 ? -0.637 8.549 13.621 1.00 97.75 203 ILE A CA 1
ATOM 1538 C C . ILE A 1 203 ? -0.642 9.636 14.698 1.00 97.75 203 ILE A C 1
ATOM 1540 O O . ILE A 1 203 ? -0.003 10.675 14.539 1.00 97.75 203 ILE A O 1
ATOM 1544 N N . ARG A 1 204 ? -1.319 9.384 15.824 1.00 97.00 204 ARG A N 1
ATOM 1545 C CA . ARG A 1 204 ? -1.418 10.336 16.936 1.00 97.00 204 ARG A CA 1
ATOM 1546 C C . ARG A 1 204 ? -0.041 10.729 17.467 1.00 97.00 204 ARG A C 1
ATOM 1548 O O . ARG A 1 204 ? 0.213 11.907 17.700 1.00 97.00 204 ARG A O 1
ATOM 1555 N N . THR A 1 205 ? 0.838 9.749 17.662 1.00 96.19 205 THR A N 1
ATOM 1556 C CA . THR A 1 205 ? 2.197 9.978 18.163 1.00 96.19 205 THR A CA 1
ATOM 1557 C C . THR A 1 205 ? 3.013 10.802 17.173 1.00 96.19 205 THR A C 1
ATOM 1559 O O . THR A 1 205 ? 3.594 11.810 17.562 1.00 96.19 205 THR A O 1
ATOM 1562 N N . ALA A 1 206 ? 2.991 10.439 15.891 1.00 94.25 206 ALA A N 1
ATOM 1563 C CA . ALA A 1 206 ? 3.716 11.149 14.842 1.00 94.25 206 ALA A CA 1
ATOM 1564 C C . ALA A 1 206 ? 3.276 12.618 14.701 1.00 94.25 206 ALA A C 1
ATOM 1566 O O . ALA A 1 206 ? 4.121 13.505 14.616 1.00 94.25 206 ALA A O 1
ATOM 1567 N N . VAL A 1 207 ? 1.968 12.899 14.760 1.00 94.56 207 VAL A N 1
ATOM 1568 C CA . VAL A 1 207 ? 1.434 14.274 14.712 1.00 94.56 207 VAL A CA 1
ATOM 1569 C C . VAL A 1 207 ? 1.940 15.115 15.890 1.00 94.56 207 VAL A C 1
ATOM 1571 O O . VAL A 1 207 ? 2.299 16.280 15.717 1.00 94.56 207 VAL A O 1
ATOM 1574 N N . VAL A 1 208 ? 2.003 14.534 17.093 1.00 94.88 208 VAL A N 1
ATOM 1575 C CA . VAL A 1 208 ? 2.528 15.225 18.281 1.00 94.88 208 VAL A CA 1
ATOM 1576 C C . VAL A 1 208 ? 4.026 15.504 18.147 1.00 94.88 208 VAL A C 1
ATOM 1578 O O . VAL A 1 208 ? 4.465 16.604 18.479 1.00 94.88 208 VAL A O 1
ATOM 1581 N N . GLU A 1 209 ? 4.811 14.540 17.662 1.00 92.69 209 GLU A N 1
ATOM 1582 C CA . GLU A 1 209 ? 6.253 14.733 17.468 1.00 92.69 209 GLU A CA 1
ATOM 1583 C C . GLU A 1 209 ? 6.555 15.765 16.372 1.00 92.69 209 GLU A C 1
ATOM 1585 O O . GLU A 1 209 ? 7.428 16.614 16.558 1.00 92.69 209 GLU A O 1
ATOM 1590 N N . GLN A 1 210 ? 5.782 15.791 15.282 1.00 91.56 210 GLN A N 1
ATOM 1591 C CA . GLN A 1 210 ? 5.938 16.813 14.247 1.00 91.56 210 GLN A CA 1
ATOM 1592 C C . GLN A 1 210 ? 5.684 18.222 14.804 1.00 91.56 210 GLN A C 1
ATOM 1594 O O . GLN A 1 210 ? 6.496 19.123 14.588 1.00 91.56 210 GLN A O 1
ATOM 1599 N N . ALA A 1 211 ? 4.616 18.405 15.589 1.00 90.31 211 ALA A N 1
ATOM 1600 C CA . ALA A 1 211 ? 4.305 19.691 16.216 1.00 90.31 211 ALA A CA 1
ATOM 1601 C C . ALA A 1 211 ? 5.414 20.167 17.173 1.00 90.31 211 ALA A C 1
ATOM 1603 O O . ALA A 1 211 ? 5.670 21.364 17.269 1.00 90.31 211 ALA A O 1
ATOM 1604 N N . ARG A 1 212 ? 6.100 19.241 17.859 1.00 90.19 212 ARG A N 1
ATOM 1605 C CA . ARG A 1 212 ? 7.255 19.568 18.711 1.00 90.19 212 ARG A CA 1
ATOM 1606 C C . ARG A 1 212 ? 8.488 19.966 17.913 1.00 90.19 212 ARG A C 1
ATOM 1608 O O . ARG A 1 212 ? 9.231 20.817 18.372 1.00 90.19 212 ARG A O 1
ATOM 1615 N N . SER A 1 213 ? 8.716 19.361 16.749 1.00 84.19 213 SER A N 1
ATOM 1616 C CA . SER A 1 213 ? 9.880 19.681 15.911 1.00 84.19 213 SER A CA 1
ATOM 1617 C C . SER A 1 213 ? 9.816 21.072 15.260 1.00 84.19 213 SER A C 1
ATOM 1619 O O . SER A 1 213 ? 10.840 21.585 14.818 1.00 84.19 213 SER A O 1
ATOM 1621 N N . GLN A 1 214 ? 8.625 21.678 15.205 1.00 75.56 214 GLN A N 1
ATOM 1622 C CA . GLN A 1 214 ? 8.375 22.998 14.615 1.00 75.56 214 GLN A CA 1
ATOM 1623 C C . GLN A 1 214 ? 8.293 24.139 15.648 1.00 75.56 214 GLN A C 1
ATOM 1625 O O . GLN A 1 214 ? 8.165 25.297 15.247 1.00 75.56 214 GLN A O 1
ATOM 1630 N N . ALA A 1 215 ? 8.324 23.819 16.948 1.00 64.94 215 ALA A N 1
ATOM 1631 C CA . ALA A 1 215 ? 8.237 24.771 18.060 1.00 64.94 215 ALA A CA 1
ATOM 1632 C C . ALA A 1 215 ? 9.626 25.137 18.600 1.00 64.94 215 ALA A C 1
ATOM 1634 O O . ALA A 1 215 ? 9.814 26.327 18.942 1.00 64.94 215 ALA A O 1
#

Radius of gyration: 17.45 Å; Cα contacts (8 Å, |Δi|>4): 242; chains: 1; bounding box: 49×43×40 Å

Solvent-accessible surface area (backbone atoms only — not comparable to full-atom values): 11548 Å² total; per-residue (Å²): 119,72,62,71,39,68,77,46,31,51,60,58,55,34,90,90,50,5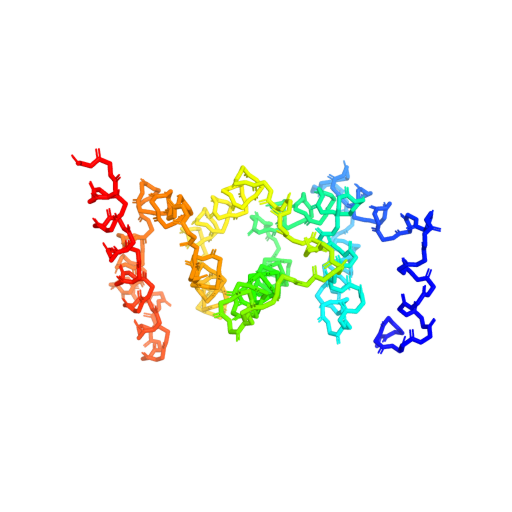1,64,69,40,53,54,31,41,56,39,49,78,35,52,90,83,38,62,70,68,57,50,45,49,49,42,52,50,55,44,46,29,53,78,35,74,66,34,35,51,42,44,53,22,94,89,22,30,62,38,48,48,49,40,39,54,63,26,39,70,39,96,45,67,72,37,23,45,42,26,22,49,34,45,25,53,52,15,46,54,53,29,52,51,53,52,51,66,74,73,42,102,56,82,64,90,63,72,62,70,62,73,75,60,46,69,65,60,55,40,55,53,51,51,41,47,52,56,28,54,70,73,54,70,51,48,74,41,43,47,34,39,54,52,15,53,43,23,60,41,43,81,49,87,78,30,55,55,27,42,48,43,54,76,72,40,45,59,58,49,51,52,50,37,42,74,70,55,48,45,74,52,70,69,52,56,50,50,52,51,54,43,41,50,51,30,54,50,33,44,53,52,45,58,59,76,76,106